Protein AF-A0A9D6NBC7-F1 (afdb_monomer)

Radius of gyration: 29.35 Å; Cα contacts (8 Å, |Δi|>4): 274; chains: 1; bounding box: 80×81×82 Å

Foldseek 3Di:
DDDDDDDDDDDDDDDDDDDDDDDDDDDDDDDPDDDPDDPDDPDDPPDDDPQDPVNVVVVVVVVVVVVVVVVPDDDDDDDDDDDDDDDDDDDDDDDDDPPPPPPPPPPDQDDQPPQPDQQDADPQQATDLVSQLVSQLSLCCPAPLQQQQFPCCVLQQHPSHSNSVSVSLSVQLCVQPVRHLADAPPCVPDPGFFGGSNRHFQQLCLVLVHPVRHGDDSVQSSRHSSVSNSVSSQQRVQCVNPSHCLRRVVVPRVCSVVPNRD

Solvent-accessible surface area (backbone atoms only — not comparable to full-atom values): 16418 Å² total; per-residue (Å²): 137,82,82,90,81,81,79,85,84,80,84,88,85,78,88,76,88,80,79,89,77,85,82,83,87,79,86,76,88,77,81,91,74,84,88,84,85,77,88,86,70,84,83,77,83,80,68,95,64,90,71,49,75,66,56,52,51,52,52,51,52,54,50,50,51,52,57,54,56,64,73,72,68,90,80,82,79,82,90,84,78,91,87,85,85,87,82,84,88,85,81,81,88,81,89,89,77,87,74,74,71,78,79,77,79,82,84,67,85,72,73,85,84,74,67,95,63,90,56,62,57,50,98,87,24,42,41,54,67,70,56,52,27,57,50,38,23,59,53,28,58,78,39,79,46,35,74,43,57,35,83,53,18,71,70,38,59,24,76,10,46,24,58,31,48,14,54,35,53,45,47,46,19,46,73,60,31,66,30,19,16,70,34,66,47,58,60,88,40,86,91,50,25,26,26,6,30,71,43,48,49,40,58,47,18,46,79,68,60,34,77,90,44,43,61,54,50,72,67,50,33,38,34,50,48,52,29,49,55,53,49,53,52,51,43,40,54,32,23,71,74,60,44,17,50,62,76,19,39,16,75,71,43,65,59,39,56,74,66,57,45,115

Secondary structure (DSSP, 8-state):
-------PPPP---------------------------TTS-----------HHHHHHHHHHHHHHHHHHTS-------------------------------------PPTT---S-----TTSBPPHHHHHHHHHHHHHTSTTTT---TTGGGGT--SSHHHHHHHHHHHHHHHHTTBTT-EE-TTSGGG-EETTTTB-TTHHHHTT-GGGPPPPHHHHHSHHHHHHHHHHHHHHHHHHHS-TTTTGGGT-HHHHTT---

pLDDT: mean 74.65, std 24.47, range [30.05, 98.62]

Sequence (262 aa):
MDLGVGSPLQPISGASDLSLAALPTLGAAFGLASLNRLEGLPRLDLAQQDLDAQQLSTMLALLLYRLMASRAGSLEPARALAEASGGATGATGPAGGGGSSPRVSISGEAPLGGASGELKADSSGKVKPDQLRAYLEKRIASSKLNGFRPEDGARYGVDGSARSWADFMTKLVQQESGFNSKDVSEPDAFRGGSRGLFQLSFDDAKTYGLNGGKPFTAEQLADPAFNADVAVTIMERLVLKTGSISSGAGQYWGPIKRGWTG

Mean predicted aligned error: 17.45 Å

Structure (mmCIF, N/CA/C/O backbone):
data_AF-A0A9D6NBC7-F1
#
_entry.id   AF-A0A9D6NBC7-F1
#
loop_
_atom_site.group_PDB
_atom_site.id
_atom_site.type_symbol
_atom_site.label_atom_id
_atom_site.label_alt_id
_atom_site.label_comp_id
_atom_site.label_asym_id
_atom_site.label_entity_id
_atom_site.label_seq_id
_atom_site.pdbx_PDB_ins_code
_atom_site.Cartn_x
_atom_site.Cartn_y
_atom_site.Cartn_z
_atom_site.occupancy
_atom_site.B_iso_or_equiv
_atom_site.auth_seq_id
_atom_site.auth_comp_id
_atom_site.auth_asym_id
_atom_site.auth_atom_id
_atom_site.pdbx_PDB_model_num
ATOM 1 N N . MET A 1 1 ? 33.358 -44.150 -44.706 1.00 45.44 1 MET A N 1
ATOM 2 C CA . MET A 1 1 ? 31.911 -43.881 -44.580 1.00 45.44 1 MET A CA 1
ATOM 3 C C . MET A 1 1 ? 31.811 -42.607 -43.761 1.00 45.44 1 MET A C 1
ATOM 5 O O . MET A 1 1 ? 31.992 -42.656 -42.558 1.00 45.44 1 MET A O 1
ATOM 9 N N . ASP A 1 2 ? 32.159 -41.503 -44.403 1.00 50.88 2 ASP A N 1
ATOM 10 C CA . ASP A 1 2 ? 31.260 -40.560 -45.086 1.00 50.88 2 ASP A CA 1
ATOM 11 C C . ASP A 1 2 ? 30.783 -39.489 -44.093 1.00 50.88 2 ASP A C 1
ATOM 13 O O . ASP A 1 2 ? 29.949 -39.729 -43.223 1.00 50.88 2 ASP A O 1
ATOM 17 N N . LEU A 1 3 ? 31.467 -38.346 -44.166 1.00 48.78 3 LEU A N 1
ATOM 18 C CA . LEU A 1 3 ? 31.285 -37.161 -43.340 1.00 48.78 3 LEU A CA 1
ATOM 19 C C . LEU A 1 3 ? 30.323 -36.240 -44.094 1.00 48.78 3 LEU A C 1
ATOM 21 O O . LEU A 1 3 ? 30.715 -35.583 -45.056 1.00 48.78 3 LEU A O 1
ATOM 25 N N . GLY A 1 4 ? 29.061 -36.212 -43.665 1.00 48.06 4 GLY A N 1
ATOM 26 C CA . GLY A 1 4 ? 28.023 -35.368 -44.252 1.00 48.06 4 GLY A CA 1
ATOM 27 C C . GLY A 1 4 ? 28.236 -33.891 -43.926 1.00 48.06 4 GLY A C 1
ATOM 28 O O . GLY A 1 4 ? 27.922 -33.434 -42.828 1.00 48.06 4 GLY A O 1
ATOM 29 N N . VAL A 1 5 ? 28.756 -33.151 -44.903 1.00 58.31 5 VAL A N 1
ATOM 30 C CA . VAL A 1 5 ? 28.860 -31.688 -44.926 1.00 58.31 5 VAL A CA 1
ATOM 31 C C . VAL A 1 5 ? 27.555 -31.127 -45.504 1.00 58.31 5 VAL A C 1
ATOM 33 O O . VAL A 1 5 ? 27.216 -31.415 -46.649 1.00 58.31 5 VAL A O 1
ATOM 36 N N . GLY A 1 6 ? 26.808 -30.347 -44.717 1.00 48.66 6 GLY A N 1
ATOM 37 C CA . GLY A 1 6 ? 25.516 -29.768 -45.101 1.00 48.66 6 GLY A CA 1
ATOM 38 C C . GLY A 1 6 ? 25.519 -28.238 -45.097 1.00 48.66 6 GLY A C 1
ATOM 39 O O . GLY A 1 6 ? 25.351 -27.629 -44.050 1.00 48.66 6 GLY A O 1
ATOM 40 N N . SER A 1 7 ? 25.711 -27.686 -46.297 1.00 59.59 7 SER A N 1
ATOM 41 C CA . SER A 1 7 ? 25.242 -26.419 -46.896 1.00 59.59 7 SER A CA 1
ATOM 42 C C . SER A 1 7 ? 25.263 -25.079 -46.118 1.00 59.59 7 SER A C 1
ATOM 44 O O . SER A 1 7 ? 24.587 -24.935 -45.102 1.00 59.59 7 SER A O 1
ATOM 46 N N . PRO A 1 8 ? 25.903 -24.023 -46.673 1.00 60.78 8 PRO A N 1
ATOM 47 C CA . PRO A 1 8 ? 25.784 -22.652 -46.175 1.00 60.78 8 PRO A CA 1
ATOM 48 C C . PRO A 1 8 ? 24.462 -21.985 -46.600 1.00 60.78 8 PRO A C 1
ATOM 50 O O . PRO A 1 8 ? 24.025 -22.094 -47.747 1.00 60.78 8 PRO A O 1
ATOM 53 N N . LEU A 1 9 ? 23.849 -21.258 -45.662 1.00 61.28 9 LEU A N 1
ATOM 54 C CA . LEU A 1 9 ? 22.664 -20.426 -45.877 1.00 61.28 9 LEU A CA 1
ATOM 55 C C . LEU A 1 9 ? 23.001 -19.222 -46.769 1.00 61.28 9 LEU A C 1
ATOM 57 O O . LEU A 1 9 ? 23.971 -18.506 -46.521 1.00 61.28 9 LEU A O 1
ATOM 61 N N . GLN A 1 10 ? 22.181 -18.991 -47.795 1.00 61.94 10 GLN A N 1
ATOM 62 C CA . GLN A 1 10 ? 22.275 -17.819 -48.663 1.00 61.94 10 GLN A CA 1
ATOM 63 C C . GLN A 1 10 ? 21.584 -16.592 -48.038 1.00 61.94 10 GLN A C 1
ATOM 65 O O . GLN A 1 10 ? 20.556 -16.747 -47.376 1.00 61.94 10 GLN A O 1
ATOM 70 N N . PRO A 1 11 ? 22.107 -15.372 -48.263 1.00 55.97 11 PRO A N 1
ATOM 71 C CA . PRO A 1 11 ? 21.479 -14.140 -47.804 1.00 55.97 11 PRO A CA 1
ATOM 72 C C . PRO A 1 11 ? 20.267 -13.768 -48.670 1.00 55.97 11 PRO A C 1
ATOM 74 O O . PRO A 1 11 ? 20.344 -13.709 -49.895 1.00 55.97 11 PRO A O 1
ATOM 77 N N . ILE A 1 12 ? 19.146 -13.473 -48.011 1.00 54.22 12 ILE A N 1
ATOM 78 C CA . ILE A 1 12 ? 17.932 -12.947 -48.636 1.00 54.22 12 ILE A CA 1
ATOM 79 C C . ILE A 1 12 ? 18.138 -11.444 -48.861 1.00 54.22 12 ILE A C 1
ATOM 81 O O . ILE A 1 12 ? 18.029 -10.643 -47.935 1.00 54.22 12 ILE A O 1
ATOM 85 N N . SER A 1 13 ? 18.466 -11.057 -50.093 1.00 52.53 13 SER A N 1
ATOM 86 C CA . SER A 1 13 ? 18.428 -9.666 -50.546 1.00 52.53 13 SER A CA 1
ATOM 87 C C . SER A 1 13 ? 17.025 -9.346 -51.058 1.00 52.53 13 SER A C 1
ATOM 89 O O . SER A 1 13 ? 16.610 -9.846 -52.098 1.00 52.53 13 SER A O 1
ATOM 91 N N . GLY A 1 14 ? 16.298 -8.516 -50.316 1.00 44.19 14 GLY A N 1
ATOM 92 C CA . GLY A 1 14 ? 14.963 -8.045 -50.677 1.00 44.19 14 GLY A CA 1
ATOM 93 C C . GLY A 1 14 ? 14.753 -6.616 -50.197 1.00 44.19 14 GLY A C 1
ATOM 94 O O . GLY A 1 14 ? 13.984 -6.379 -49.273 1.00 44.19 14 GLY A O 1
ATOM 95 N N . ALA A 1 15 ? 15.484 -5.675 -50.795 1.00 45.25 15 ALA A N 1
ATOM 96 C CA . ALA A 1 15 ? 15.128 -4.266 -50.755 1.00 45.25 15 ALA A CA 1
ATOM 97 C C . ALA A 1 15 ? 14.018 -4.054 -51.790 1.00 45.25 15 ALA A C 1
ATOM 99 O O . ALA A 1 15 ? 14.232 -4.260 -52.983 1.00 45.25 15 ALA A O 1
ATOM 100 N N . SER A 1 16 ? 12.824 -3.700 -51.328 1.00 53.84 16 SER A N 1
ATOM 101 C CA . SER A 1 16 ? 11.760 -3.200 -52.190 1.00 53.84 16 SER A CA 1
ATOM 102 C C . SER A 1 16 ? 11.480 -1.759 -51.811 1.00 53.84 16 SER A C 1
ATOM 104 O O . SER A 1 16 ? 11.147 -1.448 -50.667 1.00 53.84 16 SER A O 1
ATOM 106 N N . ASP A 1 17 ? 11.678 -0.911 -52.811 1.00 43.91 17 ASP A N 1
ATOM 107 C CA . ASP A 1 17 ? 11.342 0.497 -52.880 1.00 43.91 17 ASP A CA 1
ATOM 108 C C . ASP A 1 17 ? 9.939 0.785 -52.337 1.00 43.91 17 ASP A C 1
ATOM 110 O O . ASP A 1 17 ? 8.932 0.331 -52.886 1.00 43.91 17 ASP A O 1
ATOM 114 N N . LEU A 1 18 ? 9.860 1.605 -51.288 1.00 42.34 18 LEU A N 1
ATOM 115 C CA . LEU A 1 18 ? 8.626 2.293 -50.930 1.00 42.34 18 LEU A CA 1
ATOM 116 C C . LEU A 1 18 ? 8.645 3.677 -51.574 1.00 42.34 18 LEU A C 1
ATOM 118 O O . LEU A 1 18 ? 9.278 4.620 -51.102 1.00 42.34 18 LEU A O 1
ATOM 122 N N . SER A 1 19 ? 7.946 3.738 -52.703 1.00 45.38 19 SER A N 1
ATOM 123 C CA . SER A 1 19 ? 7.589 4.936 -53.449 1.00 45.38 19 SER A CA 1
ATOM 124 C C . SER A 1 19 ? 6.937 5.982 -52.537 1.00 45.38 19 SER A C 1
ATOM 126 O O . SER A 1 19 ? 5.872 5.762 -51.961 1.00 45.38 19 SER A O 1
ATOM 128 N N . LEU A 1 20 ? 7.592 7.139 -52.432 1.00 46.03 20 LEU A N 1
ATOM 129 C CA . LEU A 1 20 ? 7.069 8.359 -51.831 1.00 46.03 20 LEU A CA 1
ATOM 130 C C . LEU A 1 20 ? 6.264 9.104 -52.909 1.00 46.03 20 LEU A C 1
ATOM 132 O O . LEU A 1 20 ? 6.818 9.893 -53.674 1.00 46.03 20 LEU A O 1
ATOM 136 N N . ALA A 1 21 ? 4.965 8.835 -53.020 1.00 43.78 21 ALA A N 1
ATOM 137 C CA . ALA A 1 21 ? 4.089 9.603 -53.899 1.00 43.78 21 ALA A CA 1
ATOM 138 C C . ALA A 1 21 ? 2.663 9.715 -53.339 1.00 43.78 21 ALA A C 1
ATOM 140 O O . ALA A 1 21 ? 2.055 8.724 -52.952 1.00 43.78 21 ALA A O 1
ATOM 141 N N . ALA A 1 22 ? 2.148 10.947 -53.400 1.00 41.72 22 ALA A N 1
ATOM 142 C CA . ALA A 1 22 ? 0.753 11.370 -53.245 1.00 41.72 22 ALA A CA 1
ATOM 143 C C . ALA A 1 22 ? 0.192 11.508 -51.812 1.00 41.72 22 ALA A C 1
ATOM 145 O O . ALA A 1 22 ? -0.552 10.665 -51.319 1.00 41.72 22 ALA A O 1
ATOM 146 N N . LEU A 1 23 ? 0.430 12.677 -51.205 1.00 38.84 23 LEU A N 1
ATOM 147 C CA . LEU A 1 23 ? -0.500 13.270 -50.238 1.00 38.84 23 LEU A CA 1
ATOM 148 C C . LEU A 1 23 ? -1.438 14.239 -50.980 1.00 38.84 23 LEU A C 1
ATOM 150 O O . LEU A 1 23 ? -0.941 15.147 -51.650 1.00 38.84 23 LEU A O 1
ATOM 154 N N . PRO A 1 24 ? -2.771 14.091 -50.880 1.00 47.59 24 PRO A N 1
ATOM 155 C CA . PRO A 1 24 ? -3.699 15.094 -51.374 1.00 47.59 24 PRO A CA 1
ATOM 156 C C . PRO A 1 24 ? -3.761 16.295 -50.424 1.00 47.59 24 PRO A C 1
ATOM 158 O O . PRO A 1 24 ? -4.014 16.173 -49.225 1.00 47.59 24 PRO A O 1
ATOM 161 N N . THR A 1 25 ? -3.568 17.476 -51.001 1.00 48.28 25 THR A N 1
ATOM 162 C CA . THR A 1 25 ? -3.808 18.789 -50.407 1.00 48.28 25 THR A CA 1
ATOM 163 C C . THR A 1 25 ? -5.300 18.941 -50.097 1.00 48.28 25 THR A C 1
ATOM 165 O O . THR A 1 25 ? -6.103 19.210 -50.989 1.00 48.28 25 THR A O 1
ATOM 168 N N . LEU A 1 26 ? -5.695 18.770 -48.835 1.00 40.34 26 LEU A N 1
ATOM 169 C CA . LEU A 1 26 ? -7.036 19.115 -48.358 1.00 40.34 26 LEU A CA 1
ATOM 170 C C . LEU A 1 26 ? -6.999 20.506 -47.728 1.00 40.34 26 LEU A C 1
ATOM 172 O O . LEU A 1 26 ? -6.691 20.685 -46.552 1.00 40.34 26 LEU A O 1
ATOM 176 N N . GLY A 1 27 ? -7.314 21.503 -48.554 1.00 45.03 27 GLY A N 1
ATOM 177 C CA . GLY A 1 27 ? -7.741 22.811 -48.084 1.00 45.03 27 GLY A CA 1
ATOM 178 C C . GLY A 1 27 ? -9.155 22.711 -47.521 1.00 45.03 27 GLY A C 1
ATOM 179 O O . GLY A 1 27 ? -10.095 22.414 -48.254 1.00 45.03 27 GLY A O 1
ATOM 180 N N . ALA A 1 28 ? -9.310 22.987 -46.229 1.00 42.47 28 ALA A N 1
ATOM 181 C CA . ALA A 1 28 ? -10.600 23.277 -45.621 1.00 42.47 28 ALA A CA 1
ATOM 182 C C . ALA A 1 28 ? -10.521 24.666 -44.986 1.00 42.47 28 ALA A C 1
ATOM 184 O O . ALA A 1 28 ? -10.001 24.854 -43.888 1.00 42.47 28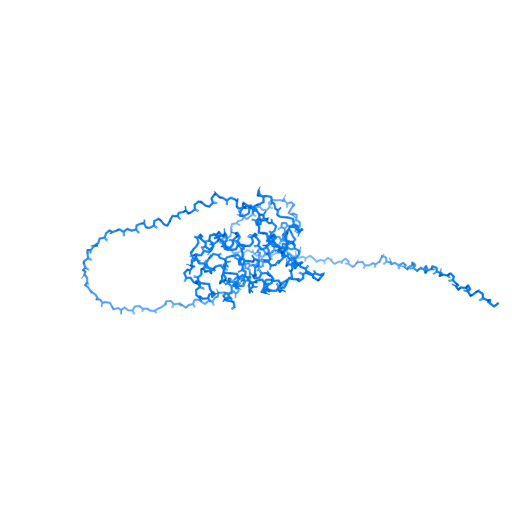 ALA A O 1
ATOM 185 N N . ALA A 1 29 ? -11.028 25.651 -45.724 1.00 44.88 29 ALA A N 1
ATOM 186 C CA . ALA A 1 29 ? -11.379 26.953 -45.194 1.00 44.88 29 ALA A CA 1
ATOM 187 C C . ALA A 1 29 ? -12.568 26.776 -44.239 1.00 44.88 29 ALA A C 1
ATOM 189 O O . ALA A 1 29 ? -13.697 26.571 -44.682 1.00 44.88 29 ALA A O 1
ATOM 190 N N . PHE A 1 30 ? -12.325 26.847 -42.931 1.00 39.84 30 PHE A N 1
ATOM 191 C CA . PHE A 1 30 ? -13.396 27.050 -41.961 1.00 39.84 30 PHE A CA 1
ATOM 192 C C . PHE A 1 30 ? -13.587 28.550 -41.758 1.00 39.84 30 PHE A C 1
ATOM 194 O O . PHE A 1 30 ? -12.732 29.243 -41.209 1.00 39.84 30 PHE A O 1
ATOM 201 N N . GLY A 1 31 ? -14.720 29.047 -42.252 1.00 34.16 31 GLY A N 1
ATOM 202 C CA . GLY A 1 31 ? -15.169 30.412 -42.036 1.00 34.16 31 GLY A CA 1
ATOM 203 C C . GLY A 1 31 ? -15.417 30.668 -40.553 1.00 34.16 31 GLY A C 1
ATOM 204 O O . GLY A 1 31 ? -16.322 30.096 -39.951 1.00 34.16 31 GLY A O 1
ATOM 205 N N . LEU A 1 32 ? -14.627 31.571 -39.979 1.00 43.53 32 LEU A N 1
ATOM 206 C CA . LEU A 1 32 ? -14.951 32.256 -38.736 1.00 43.53 32 LEU A CA 1
ATOM 207 C C . LEU A 1 32 ? -16.012 33.314 -39.042 1.00 43.53 32 LEU A C 1
ATOM 209 O O . LEU A 1 32 ? -15.698 34.456 -39.367 1.00 43.53 32 LEU A O 1
ATOM 213 N N . ALA A 1 33 ? -17.281 32.930 -38.943 1.00 44.44 33 ALA A N 1
ATOM 214 C CA . ALA A 1 33 ? -18.375 33.882 -38.875 1.00 44.44 33 ALA A CA 1
ATOM 215 C C . ALA A 1 33 ? -19.415 33.418 -37.849 1.00 44.44 33 ALA A C 1
ATOM 217 O O . ALA A 1 33 ? -20.108 32.425 -38.039 1.00 44.44 33 ALA A O 1
ATOM 218 N N . SER A 1 34 ? -19.545 34.230 -36.799 1.00 46.19 34 SER A N 1
ATOM 219 C CA . SER A 1 34 ? -20.704 34.340 -35.909 1.00 46.19 34 SER A CA 1
ATOM 220 C C . SER A 1 34 ? -20.900 33.268 -34.823 1.00 46.19 34 SER A C 1
ATOM 222 O O . SER A 1 34 ? -21.743 32.385 -34.920 1.00 46.19 34 SER A O 1
ATOM 224 N N . LEU A 1 35 ? -20.205 33.462 -33.698 1.00 40.62 35 LEU A N 1
ATOM 225 C CA . LEU A 1 35 ? -20.701 33.110 -32.361 1.00 40.62 35 LEU A CA 1
ATOM 226 C C . LEU A 1 35 ? -20.525 34.330 -31.449 1.00 40.62 35 LEU A C 1
ATOM 228 O O . LEU A 1 35 ? -19.697 34.360 -30.544 1.00 40.62 35 LEU A O 1
ATOM 232 N N . ASN A 1 36 ? -21.297 35.379 -31.729 1.00 43.22 36 ASN A N 1
ATOM 233 C CA . ASN A 1 36 ? -21.557 36.409 -30.733 1.00 43.22 36 ASN A CA 1
ATOM 234 C C . ASN A 1 36 ? -22.737 35.952 -29.871 1.00 43.22 36 ASN A C 1
ATOM 236 O O . ASN A 1 36 ? -23.761 35.536 -30.410 1.00 43.22 36 ASN A O 1
ATOM 240 N N . ARG A 1 37 ? -22.592 36.148 -28.553 1.00 46.75 37 ARG A N 1
ATOM 241 C CA . ARG A 1 37 ? -23.633 36.116 -27.507 1.00 46.75 37 ARG A CA 1
ATOM 242 C C . ARG A 1 37 ? -23.715 34.847 -26.646 1.00 46.75 37 ARG A C 1
ATOM 244 O O . ARG A 1 37 ? -24.737 34.178 -26.577 1.00 46.75 37 ARG A O 1
ATOM 251 N N . LEU A 1 38 ? -22.654 34.622 -25.874 1.00 40.91 38 LEU A N 1
ATOM 252 C CA . LEU A 1 38 ? -22.743 34.080 -24.515 1.00 40.91 38 LEU A CA 1
ATOM 253 C C . LEU A 1 38 ? -22.028 35.076 -23.594 1.00 40.91 38 LEU A C 1
ATOM 255 O O . LEU A 1 38 ? -20.801 35.125 -23.547 1.00 40.91 38 LEU A O 1
ATOM 259 N N . GLU A 1 39 ? -22.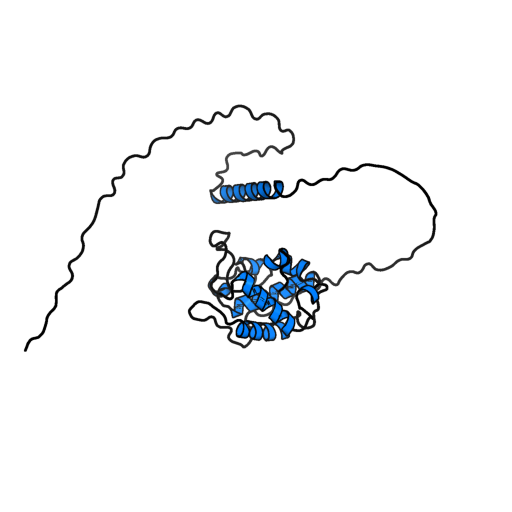797 35.947 -22.943 1.00 47.84 39 GLU A N 1
ATOM 260 C CA . GLU A 1 39 ? -22.265 36.886 -21.953 1.00 47.84 39 GLU A CA 1
ATOM 261 C C . GLU A 1 39 ? -21.950 36.137 -20.653 1.00 47.84 39 GLU A C 1
ATOM 263 O O . GLU A 1 39 ? -22.789 35.392 -20.148 1.00 47.84 39 GLU A O 1
ATOM 268 N N . GLY A 1 40 ? -20.736 36.326 -20.122 1.00 47.59 40 GLY A N 1
ATOM 269 C CA . GLY A 1 40 ? -20.365 35.876 -18.774 1.00 47.59 40 GLY A CA 1
ATOM 270 C C . GLY A 1 40 ? -19.058 35.090 -18.636 1.00 47.59 40 GLY A C 1
ATOM 271 O O . GLY A 1 40 ? -18.678 34.782 -17.510 1.00 47.59 40 GLY A O 1
ATOM 272 N N . LEU A 1 41 ? -18.339 34.774 -19.720 1.00 45.12 41 LEU A N 1
ATOM 273 C CA . LEU A 1 41 ? -17.015 34.147 -19.608 1.00 45.12 41 LEU A CA 1
ATOM 274 C C . LEU A 1 41 ? -15.899 35.207 -19.580 1.00 45.12 41 LEU A C 1
ATOM 276 O O . LEU A 1 41 ? -15.936 36.142 -20.385 1.00 45.12 41 LEU A O 1
ATOM 280 N N . PRO A 1 42 ? -14.896 35.083 -18.689 1.00 50.50 42 PRO A N 1
ATOM 281 C CA . PRO A 1 42 ? -13.726 35.952 -18.718 1.00 50.50 42 PRO A CA 1
ATOM 282 C C . PRO A 1 42 ? -13.022 35.810 -20.073 1.00 50.50 42 PRO A C 1
ATOM 284 O O . PRO A 1 42 ? -12.704 34.701 -20.504 1.00 50.50 42 PRO A O 1
ATOM 287 N N . ARG A 1 43 ? -12.798 36.940 -20.756 1.00 43.44 43 ARG A N 1
ATOM 288 C CA . ARG A 1 43 ? -11.978 36.997 -21.972 1.00 43.44 43 ARG A CA 1
ATOM 289 C C . ARG A 1 43 ? -10.558 36.571 -21.604 1.00 43.44 43 ARG A C 1
ATOM 291 O O . ARG A 1 43 ? -9.855 37.310 -20.923 1.00 43.44 43 ARG A O 1
ATOM 298 N N . LEU A 1 44 ? -10.159 35.376 -22.032 1.00 47.81 44 LEU A N 1
ATOM 299 C CA . LEU A 1 44 ? -8.759 34.970 -22.030 1.00 47.81 44 LEU A CA 1
ATOM 300 C C . LEU A 1 44 ? -8.073 35.724 -23.168 1.00 47.81 44 LEU A C 1
ATOM 302 O O . LEU A 1 44 ? -8.348 35.470 -24.340 1.00 47.81 44 LEU A O 1
ATOM 306 N N . ASP A 1 45 ? -7.236 36.689 -22.804 1.00 46.72 45 ASP A N 1
ATOM 307 C CA . ASP A 1 45 ? -6.358 37.397 -23.727 1.00 46.72 45 ASP A CA 1
ATOM 308 C C . ASP A 1 45 ? -5.244 36.432 -24.166 1.00 46.72 45 ASP A C 1
ATOM 310 O O . ASP A 1 45 ? -4.206 36.294 -23.520 1.00 46.72 45 ASP A O 1
ATOM 314 N N . LEU A 1 46 ? -5.526 35.657 -25.214 1.00 53.03 46 LEU A N 1
ATOM 315 C CA . LEU A 1 46 ? -4.576 34.764 -25.875 1.00 53.03 46 LEU A CA 1
ATOM 316 C C . LEU A 1 46 ? -3.696 35.593 -26.817 1.00 53.03 46 LEU A C 1
ATOM 318 O O . LEU A 1 46 ? -3.803 35.515 -28.041 1.00 53.03 46 LEU A O 1
ATOM 322 N N . ALA A 1 47 ? -2.815 36.399 -26.230 1.00 43.78 47 ALA A N 1
ATOM 323 C CA . ALA A 1 47 ? -1.618 36.843 -26.926 1.00 43.78 47 ALA A CA 1
ATOM 324 C C . ALA A 1 47 ? -0.770 35.604 -27.267 1.00 43.78 47 ALA A C 1
ATOM 326 O O . ALA A 1 47 ? -0.651 34.698 -26.443 1.00 43.78 47 ALA A O 1
ATOM 327 N N . GLN A 1 48 ? -0.222 35.567 -28.486 1.00 49.09 48 GLN A N 1
ATOM 328 C CA . GLN A 1 48 ? 0.570 34.475 -29.067 1.00 49.09 48 GLN A CA 1
ATOM 329 C C . GLN A 1 48 ? 1.604 33.897 -28.087 1.00 49.09 48 GLN A C 1
ATOM 331 O O . GLN A 1 48 ? 2.736 34.370 -28.005 1.00 49.09 48 GLN A O 1
ATOM 336 N N . GLN A 1 49 ? 1.226 32.848 -27.366 1.00 50.03 49 GLN A N 1
ATOM 337 C CA . GLN A 1 49 ? 2.160 31.916 -26.759 1.00 50.03 49 GLN A CA 1
ATOM 338 C C . GLN A 1 49 ? 2.074 30.627 -27.563 1.00 50.03 49 GLN A C 1
ATOM 340 O O . GLN A 1 49 ? 0.977 30.103 -27.772 1.00 50.03 49 GLN A O 1
ATOM 345 N N . ASP A 1 50 ? 3.228 30.150 -28.027 1.00 48.84 50 ASP A N 1
ATOM 346 C CA . ASP A 1 50 ? 3.387 28.813 -28.589 1.00 48.84 50 ASP A CA 1
ATOM 347 C C . ASP A 1 50 ? 3.078 27.802 -27.482 1.00 48.84 50 ASP A C 1
ATOM 349 O O . ASP A 1 50 ? 3.954 27.383 -26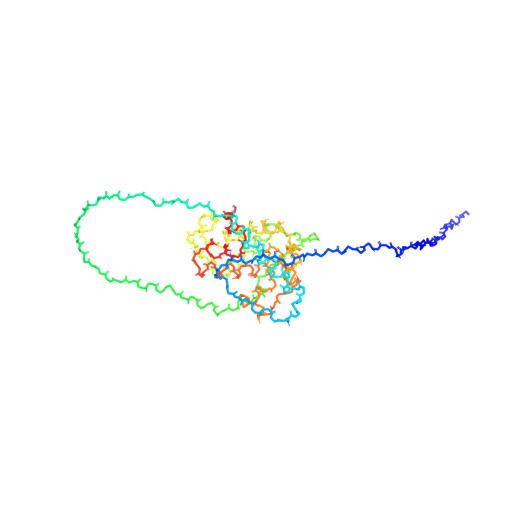.726 1.00 48.84 50 ASP A O 1
ATOM 353 N N . LEU A 1 51 ? 1.794 27.475 -27.335 1.00 64.56 51 LEU A N 1
ATOM 354 C CA . LEU A 1 51 ? 1.351 26.393 -26.474 1.00 64.56 51 LEU A CA 1
ATOM 355 C C . LEU A 1 51 ? 1.902 25.107 -27.076 1.00 64.56 51 LEU A C 1
ATOM 357 O O . LEU A 1 51 ? 1.535 24.719 -28.189 1.00 64.56 51 LEU A O 1
ATOM 361 N N . ASP A 1 52 ? 2.805 24.461 -26.348 1.00 80.69 52 ASP A N 1
ATOM 362 C CA . ASP A 1 52 ? 3.347 23.190 -26.792 1.00 80.69 52 ASP A CA 1
ATOM 363 C C . ASP A 1 52 ? 2.244 22.112 -26.834 1.00 80.69 52 ASP A C 1
ATOM 365 O O . ASP A 1 52 ? 1.159 22.227 -26.245 1.00 80.69 52 ASP A O 1
ATOM 369 N N . ALA A 1 53 ? 2.516 21.030 -27.565 1.00 63.91 53 ALA A N 1
ATOM 370 C CA . ALA A 1 53 ? 1.565 19.935 -27.742 1.00 63.91 53 ALA A CA 1
ATOM 371 C C . ALA A 1 53 ? 1.106 19.315 -26.403 1.00 63.91 53 ALA A C 1
ATOM 373 O O . ALA A 1 53 ? 0.003 18.769 -26.315 1.00 63.91 53 ALA A O 1
ATOM 374 N N . GLN A 1 54 ? 1.918 19.425 -25.348 1.00 58.47 54 GLN A N 1
ATOM 375 C CA . GLN A 1 54 ? 1.625 18.885 -24.025 1.00 58.47 54 GLN A CA 1
ATOM 376 C C . GLN A 1 54 ? 0.621 19.768 -23.267 1.00 58.47 54 GLN A C 1
ATOM 378 O O . GLN A 1 54 ? -0.299 19.250 -22.620 1.00 58.47 54 GLN A O 1
ATOM 383 N N . GLN A 1 55 ? 0.720 21.090 -23.403 1.00 70.75 55 GLN A N 1
ATOM 384 C CA . GLN A 1 55 ? -0.261 22.041 -22.878 1.00 70.75 55 GLN A CA 1
ATOM 385 C C . GLN A 1 55 ? -1.610 21.908 -23.594 1.00 70.75 55 GLN A C 1
ATOM 387 O O . GLN A 1 55 ? -2.647 21.838 -22.928 1.00 70.75 55 GLN A O 1
ATOM 392 N N . LEU A 1 56 ? -1.608 21.763 -24.923 1.00 72.38 56 LEU A N 1
ATOM 393 C CA . LEU A 1 56 ? -2.829 21.514 -25.700 1.00 72.38 56 LEU A CA 1
ATOM 394 C C . LEU A 1 56 ? -3.506 20.194 -25.305 1.00 72.38 56 LEU A C 1
ATOM 396 O O . LEU A 1 56 ? -4.720 20.167 -25.096 1.00 72.38 56 LEU A O 1
ATOM 400 N N . SER A 1 57 ? -2.729 19.122 -25.123 1.00 74.38 57 SER A N 1
ATOM 401 C CA . SER A 1 57 ? -3.241 17.825 -24.660 1.00 74.38 57 SER A CA 1
ATOM 402 C C . SER A 1 57 ? -3.878 17.923 -23.267 1.00 74.38 57 SER A C 1
ATOM 404 O O . SER A 1 57 ? -4.989 17.437 -23.040 1.00 74.38 57 SER A O 1
ATOM 406 N N . THR A 1 58 ? -3.237 18.651 -22.348 1.00 69.00 58 THR A N 1
ATOM 407 C CA . THR A 1 58 ? -3.746 18.859 -20.981 1.00 69.00 58 THR A CA 1
ATOM 408 C C . THR A 1 58 ? -5.049 19.664 -20.976 1.00 69.00 58 THR A C 1
ATOM 410 O O . THR A 1 58 ? -5.995 19.325 -20.257 1.00 69.00 58 THR A O 1
ATOM 413 N N . MET A 1 59 ? -5.138 20.707 -21.806 1.00 81.44 59 MET A N 1
ATOM 414 C CA . MET A 1 59 ? -6.367 21.489 -21.957 1.00 81.44 59 MET A CA 1
ATOM 415 C C . MET A 1 59 ? -7.504 20.648 -22.548 1.00 81.44 59 MET A C 1
ATOM 417 O O . MET A 1 59 ? -8.637 20.744 -22.071 1.00 81.44 59 MET A O 1
ATOM 421 N N . LEU A 1 60 ? -7.211 19.782 -23.524 1.00 81.62 60 LEU A N 1
ATOM 422 C CA . LEU A 1 60 ? -8.201 18.890 -24.130 1.00 81.62 60 LEU A CA 1
ATOM 423 C C . LEU A 1 60 ? -8.729 17.854 -23.123 1.00 81.62 60 LEU A C 1
ATOM 425 O O . LEU A 1 60 ? -9.940 17.646 -23.029 1.00 81.62 60 LEU A O 1
ATOM 429 N N . ALA A 1 61 ? -7.843 17.259 -22.319 1.00 73.44 61 ALA A N 1
ATOM 430 C CA . ALA A 1 61 ? -8.209 16.298 -21.278 1.00 73.44 61 ALA A CA 1
ATOM 431 C C . ALA A 1 61 ? -9.111 16.926 -20.199 1.00 73.44 61 ALA A C 1
ATOM 433 O O . ALA A 1 61 ? -10.125 16.340 -19.812 1.00 73.44 61 ALA A O 1
ATOM 434 N N . LEU A 1 62 ? -8.805 18.154 -19.762 1.00 70.75 62 LEU A N 1
ATOM 435 C CA . LEU A 1 62 ? -9.640 18.902 -18.814 1.00 70.75 62 LEU A CA 1
ATOM 436 C C . LEU A 1 62 ? -11.010 19.266 -19.400 1.00 70.75 62 LEU A C 1
ATOM 438 O O . LEU A 1 62 ? -12.017 19.224 -18.685 1.00 70.75 62 LEU A O 1
ATOM 442 N N . LEU A 1 63 ? -11.064 19.604 -20.690 1.00 77.50 63 LEU A N 1
ATOM 443 C CA . LEU A 1 63 ? -12.315 19.907 -21.379 1.00 77.50 63 LEU A CA 1
ATOM 444 C C . LEU A 1 63 ? -13.205 18.659 -21.480 1.00 77.50 63 LEU A C 1
ATOM 446 O O . LEU A 1 63 ? -14.388 18.722 -21.146 1.00 77.50 63 LEU A O 1
ATOM 450 N N . LEU A 1 64 ? -12.629 17.514 -21.863 1.00 73.62 64 LEU A N 1
ATOM 451 C CA . LEU A 1 64 ? -13.333 16.230 -21.945 1.00 73.62 64 LEU A CA 1
ATOM 452 C C . LEU A 1 64 ? -13.824 15.763 -20.573 1.00 73.62 64 LEU A C 1
ATOM 454 O O . LEU A 1 64 ? -14.977 15.354 -20.447 1.00 73.62 64 LEU A O 1
ATOM 458 N N . TYR A 1 65 ? -13.005 15.899 -19.529 1.00 67.25 65 TYR A N 1
ATOM 459 C CA . TYR A 1 65 ? -13.410 15.584 -18.159 1.00 67.25 65 TYR A CA 1
ATOM 460 C C . TYR A 1 65 ? -14.617 16.421 -17.710 1.00 67.25 65 TYR A C 1
ATOM 462 O O . TYR A 1 65 ? -15.582 15.879 -17.171 1.00 67.25 65 TYR A O 1
ATOM 470 N N . ARG A 1 66 ? -14.624 17.732 -17.993 1.00 68.94 66 ARG A N 1
ATOM 471 C CA . ARG A 1 66 ? -15.769 18.609 -17.683 1.00 68.94 66 ARG A CA 1
ATOM 472 C C . ARG A 1 66 ? -17.012 18.277 -18.509 1.00 68.94 66 ARG A C 1
ATOM 474 O O . ARG A 1 66 ? -18.116 18.352 -17.976 1.00 68.94 66 ARG A O 1
ATOM 481 N N . LEU A 1 67 ? -16.848 17.884 -19.772 1.00 64.94 67 LEU A N 1
ATOM 482 C CA . LEU A 1 67 ? -17.955 17.477 -20.643 1.00 64.94 67 LEU A CA 1
ATOM 483 C C . LEU A 1 67 ? -18.584 16.144 -20.201 1.00 64.94 67 LEU A C 1
ATOM 485 O O . LEU A 1 67 ? -19.790 15.945 -20.324 1.00 64.94 67 LEU A O 1
ATOM 489 N N . MET A 1 68 ? -17.772 15.228 -19.671 1.00 76.25 68 MET A N 1
ATOM 490 C CA . MET A 1 68 ? -18.258 13.972 -19.100 1.00 76.25 68 MET A CA 1
ATOM 491 C C . MET A 1 68 ? -18.924 14.193 -17.739 1.00 76.25 68 MET A C 1
ATOM 493 O O . MET A 1 68 ? -19.985 13.628 -17.482 1.00 76.25 68 MET A O 1
ATOM 497 N N . ALA A 1 69 ? -18.370 15.076 -16.903 1.00 63.25 69 ALA A N 1
ATOM 498 C CA . ALA A 1 69 ? -18.972 15.448 -15.626 1.00 63.25 69 ALA A CA 1
ATOM 499 C C . ALA A 1 69 ? -20.320 16.178 -15.795 1.00 63.25 69 ALA A C 1
ATOM 501 O O . ALA A 1 69 ? -21.233 15.952 -15.004 1.00 63.25 69 ALA A O 1
ATOM 502 N N . SER A 1 70 ? -20.494 16.993 -16.845 1.00 58.34 70 SER A N 1
ATOM 503 C CA . SER A 1 70 ? -21.768 17.679 -17.116 1.00 58.34 70 SER A CA 1
ATOM 504 C C . SER A 1 70 ? -22.869 16.754 -17.647 1.00 58.34 70 SER A C 1
ATOM 506 O O . SER A 1 70 ? -24.049 17.075 -17.517 1.00 58.34 70 SER A O 1
ATOM 508 N N . ARG A 1 71 ? -22.517 15.580 -18.190 1.00 54.19 71 ARG A N 1
ATOM 509 C CA . ARG A 1 71 ? -23.485 14.545 -18.599 1.00 54.19 71 ARG A CA 1
ATOM 510 C C . ARG A 1 71 ? -23.955 13.648 -17.451 1.00 54.19 71 ARG A C 1
ATOM 512 O O . ARG A 1 71 ? -24.926 12.922 -17.630 1.00 54.19 71 ARG A O 1
ATOM 519 N N . ALA A 1 72 ? -23.309 13.704 -16.286 1.00 52.88 72 ALA A N 1
ATOM 520 C CA . ALA A 1 72 ? -23.582 12.807 -15.163 1.00 52.88 72 ALA A CA 1
ATOM 521 C C . ALA A 1 72 ? -24.540 13.374 -14.092 1.00 52.88 72 ALA A C 1
ATOM 523 O O . ALA A 1 72 ? -24.725 12.733 -13.061 1.00 52.88 72 ALA A O 1
ATOM 524 N N . GLY A 1 73 ? -25.175 14.537 -14.294 1.00 41.69 73 GLY A N 1
ATOM 525 C CA . GLY A 1 73 ? -26.054 15.093 -13.258 1.00 41.69 73 GLY A CA 1
ATOM 526 C C . GLY A 1 73 ? -26.969 16.228 -13.705 1.00 41.69 73 GLY A C 1
ATOM 527 O O . GLY A 1 73 ? -26.675 17.392 -13.466 1.00 41.69 73 GLY A O 1
ATOM 528 N N . SER A 1 74 ? -28.118 15.870 -14.281 1.00 46.59 74 SER A N 1
ATOM 529 C CA . SER A 1 74 ? -29.338 16.684 -14.265 1.00 46.59 74 SER A CA 1
ATOM 530 C C . SER A 1 74 ? -30.444 15.838 -13.639 1.00 46.59 74 SER A C 1
ATOM 532 O O . SER A 1 74 ? -31.104 15.067 -14.325 1.00 46.59 74 SER A O 1
ATOM 534 N N . LEU A 1 75 ? -30.591 15.954 -12.321 1.00 39.12 75 LEU A N 1
ATOM 535 C CA . LEU A 1 75 ? -31.810 15.626 -11.584 1.00 39.12 75 LEU A CA 1
ATOM 536 C C . LEU A 1 75 ? -31.914 16.614 -10.418 1.00 39.12 75 LEU A C 1
ATOM 538 O O . LEU A 1 75 ? -31.568 16.313 -9.280 1.00 39.12 75 LEU A O 1
ATOM 542 N N . GLU A 1 76 ? -32.375 17.818 -10.733 1.00 43.97 76 GLU A N 1
ATOM 543 C CA . GLU A 1 76 ? -33.185 18.585 -9.789 1.00 43.97 76 GLU A CA 1
ATOM 544 C C . GLU A 1 76 ? -34.549 17.888 -9.674 1.00 43.97 76 GLU A C 1
ATOM 546 O O . GLU A 1 76 ? -35.117 17.489 -10.697 1.00 43.97 76 GLU A O 1
ATOM 551 N N . PRO A 1 77 ? -35.136 17.824 -8.474 1.00 45.78 77 PRO A N 1
ATOM 552 C CA . PRO A 1 77 ? -36.560 18.076 -8.378 1.00 45.78 77 PRO A CA 1
ATOM 553 C C . PRO A 1 77 ? -36.833 19.361 -7.599 1.00 45.78 77 PRO A C 1
ATOM 555 O O . PRO A 1 77 ? -36.384 19.580 -6.475 1.00 45.78 77 PRO A O 1
ATOM 558 N N . ALA A 1 78 ? -37.630 20.184 -8.268 1.00 39.56 78 ALA A N 1
ATOM 559 C CA . ALA A 1 78 ? -38.194 21.442 -7.842 1.00 39.56 78 ALA A CA 1
ATOM 560 C C . ALA A 1 78 ? -38.816 21.431 -6.434 1.00 39.56 78 ALA A C 1
ATOM 562 O O . ALA A 1 78 ? -39.512 20.507 -6.016 1.00 39.56 78 ALA A O 1
ATOM 563 N N . ARG A 1 79 ? -38.653 22.583 -5.779 1.00 43.16 79 ARG A N 1
ATOM 564 C CA . ARG A 1 79 ? -39.520 23.116 -4.724 1.00 43.16 79 ARG A CA 1
ATOM 565 C C . ARG A 1 79 ? -40.983 23.230 -5.179 1.00 43.16 79 ARG A C 1
ATOM 567 O O . ARG A 1 79 ? -41.245 23.848 -6.205 1.00 43.16 79 ARG A O 1
ATOM 574 N N . ALA A 1 80 ? -41.901 22.809 -4.311 1.00 35.78 80 ALA A N 1
ATOM 575 C CA . ALA A 1 80 ? -43.217 23.401 -4.011 1.00 35.78 80 ALA A CA 1
ATOM 576 C C . ALA A 1 80 ? -43.779 22.616 -2.802 1.00 35.78 80 ALA A C 1
ATOM 578 O O . ALA A 1 80 ? -43.592 21.408 -2.761 1.00 35.78 80 ALA A O 1
ATOM 579 N N . LEU A 1 81 ? -44.451 23.134 -1.774 1.00 37.19 81 LEU A N 1
ATOM 580 C CA . LEU A 1 81 ? -44.893 24.454 -1.316 1.00 37.19 81 LEU A CA 1
ATOM 581 C C . LEU A 1 81 ? -45.288 24.259 0.182 1.00 37.19 81 LEU A C 1
ATOM 583 O O . LEU A 1 81 ? -45.541 23.125 0.573 1.00 37.19 81 LEU A O 1
ATOM 587 N N . ALA A 1 82 ? -45.299 25.347 0.969 1.00 38.28 82 ALA A N 1
ATOM 588 C CA . ALA A 1 82 ? -46.185 25.726 2.103 1.00 38.28 82 ALA A CA 1
ATOM 589 C C . ALA A 1 82 ? -47.080 24.662 2.801 1.00 38.28 82 ALA A C 1
ATOM 591 O O . ALA A 1 82 ? -47.629 23.790 2.150 1.00 38.28 82 ALA A O 1
ATOM 592 N N . GLU A 1 83 ? -47.481 24.709 4.073 1.00 40.97 83 GLU A N 1
ATOM 593 C CA . GLU A 1 83 ? -47.369 25.578 5.257 1.00 40.97 83 GLU A CA 1
ATOM 594 C C . GLU A 1 83 ? -48.105 24.810 6.391 1.00 40.97 83 GLU A C 1
ATOM 596 O O . GLU A 1 83 ? -49.044 24.081 6.080 1.00 40.97 83 GLU A O 1
ATOM 601 N N . ALA A 1 84 ? -47.715 24.985 7.666 1.00 35.59 84 ALA A N 1
ATOM 602 C CA . ALA A 1 84 ? -48.550 24.917 8.897 1.00 35.59 84 ALA A CA 1
ATOM 603 C C . ALA A 1 84 ? -47.621 24.686 10.113 1.00 35.59 84 ALA A C 1
ATOM 605 O O . ALA A 1 84 ? -47.116 23.590 10.321 1.00 35.59 84 ALA A O 1
ATOM 606 N N . SER A 1 85 ? -47.123 25.728 10.783 1.00 44.19 85 SER A N 1
ATOM 607 C CA . SER A 1 85 ? -47.759 26.490 11.877 1.00 44.19 85 SER A CA 1
ATOM 608 C C . SER A 1 85 ? -47.851 25.743 13.220 1.00 44.19 85 SER A C 1
ATOM 610 O O . SER A 1 85 ? -48.638 24.814 13.367 1.00 44.19 85 SER A O 1
ATOM 612 N N . GLY A 1 86 ? -47.133 26.278 14.218 1.00 34.16 86 GLY A N 1
ATOM 613 C CA . GLY A 1 86 ? -47.263 25.988 15.654 1.00 34.16 86 GLY A CA 1
ATOM 614 C C . GLY A 1 86 ? -46.119 25.114 16.175 1.00 34.16 86 GLY A C 1
ATOM 615 O O . GLY A 1 86 ? -45.880 24.043 15.648 1.00 34.16 86 GLY A O 1
ATOM 616 N N . GLY A 1 87 ? -45.332 25.466 17.184 1.00 39.19 87 GLY A N 1
ATOM 617 C CA . GLY A 1 87 ? -45.405 26.509 18.199 1.00 39.19 87 GLY A CA 1
ATOM 618 C C . GLY A 1 87 ? -44.668 25.989 19.447 1.00 39.19 87 GLY A C 1
ATOM 619 O O . GLY A 1 87 ? -44.577 24.783 19.638 1.00 39.19 87 GLY A O 1
ATOM 620 N N . ALA A 1 88 ? -44.199 26.915 20.288 1.00 38.66 88 ALA A N 1
ATOM 621 C CA . ALA A 1 88 ? -43.716 26.725 21.666 1.00 38.66 88 ALA A CA 1
ATOM 622 C C . ALA A 1 88 ? -42.248 26.280 21.905 1.00 38.66 88 ALA A C 1
ATOM 624 O O . ALA A 1 88 ? -41.906 25.109 22.003 1.0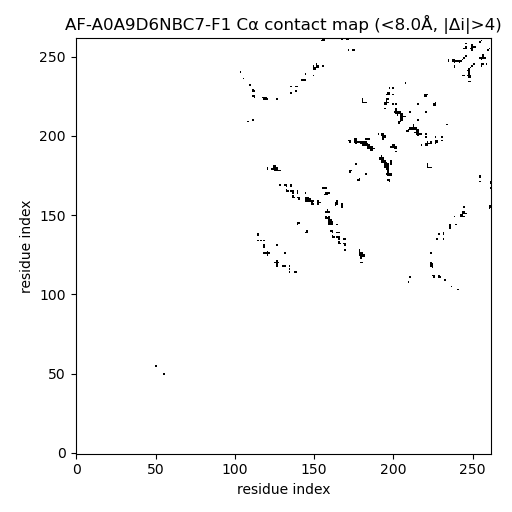0 38.66 88 ALA A O 1
ATOM 625 N N . THR A 1 89 ? -41.399 27.302 22.082 1.00 43.66 89 THR A N 1
ATOM 626 C CA . THR A 1 89 ? -40.642 27.623 23.316 1.00 43.66 89 THR A CA 1
ATOM 627 C C . THR A 1 89 ? -40.103 26.493 24.205 1.00 43.66 89 THR A C 1
ATOM 629 O O . THR A 1 89 ? -40.878 25.792 24.849 1.00 43.66 89 THR A O 1
ATOM 632 N N . GLY A 1 90 ? -38.788 26.528 24.468 1.00 37.66 90 GLY A N 1
ATOM 633 C CA . GLY A 1 90 ? -38.272 26.212 25.805 1.00 37.66 90 GLY A CA 1
ATOM 634 C C . GLY A 1 90 ? -36.836 25.690 25.894 1.00 37.66 90 GLY A C 1
ATOM 635 O O . GLY A 1 90 ? -36.529 24.642 25.349 1.00 37.66 90 GLY A O 1
ATOM 636 N N . ALA A 1 91 ? -36.043 26.383 26.720 1.00 38.94 91 ALA A N 1
ATOM 637 C CA . ALA A 1 91 ? -34.912 25.885 27.518 1.00 38.94 91 ALA A CA 1
ATOM 638 C C . ALA A 1 91 ? -33.490 25.834 26.902 1.00 38.94 91 ALA A C 1
ATOM 640 O O . ALA A 1 91 ? -33.074 24.877 26.264 1.00 38.94 91 ALA A O 1
ATOM 641 N N . THR A 1 92 ? -32.738 26.909 27.189 1.00 39.56 92 THR A N 1
ATOM 642 C CA . THR A 1 92 ? -31.468 26.936 27.962 1.00 39.56 92 THR A CA 1
ATOM 643 C C . THR A 1 92 ? -30.443 25.803 27.777 1.00 39.56 92 THR A C 1
ATOM 645 O O . THR A 1 92 ? -30.731 24.649 28.069 1.00 39.56 92 THR A O 1
ATOM 648 N N . GLY A 1 93 ? -29.210 26.190 27.400 1.00 36.06 93 GLY A N 1
ATOM 649 C CA . GLY A 1 93 ? -28.028 25.331 27.180 1.00 36.06 93 GLY A CA 1
ATOM 650 C C . GLY A 1 93 ? -27.494 24.553 28.400 1.00 36.06 93 GLY A C 1
ATOM 651 O O . GLY A 1 93 ? -28.151 24.513 29.438 1.00 36.06 93 GLY A O 1
ATOM 652 N N . PRO A 1 94 ? -26.288 23.947 28.305 1.00 48.38 94 PRO A N 1
ATOM 653 C CA . PRO A 1 94 ? -25.062 24.747 28.236 1.00 48.38 94 PRO A CA 1
ATOM 654 C C . PRO A 1 94 ? -23.948 24.216 27.303 1.00 48.38 94 PRO A C 1
ATOM 656 O O . PRO A 1 94 ? -23.984 23.112 26.778 1.00 48.38 94 PRO A O 1
ATOM 659 N N . ALA A 1 95 ? -22.961 25.098 27.132 1.00 42.12 95 ALA A N 1
ATOM 660 C CA . ALA A 1 95 ? -21.535 24.903 26.874 1.00 42.12 95 ALA A CA 1
ATOM 661 C C . ALA A 1 95 ? -20.951 23.482 26.719 1.00 42.12 95 ALA A C 1
ATOM 663 O O . ALA A 1 95 ? -21.145 22.611 27.560 1.00 42.12 95 ALA A O 1
ATOM 664 N N . GLY A 1 96 ? -20.000 23.376 25.782 1.00 32.56 96 GLY A N 1
ATOM 665 C CA . GLY A 1 96 ? -18.808 22.544 25.961 1.00 32.56 96 GLY A CA 1
ATOM 666 C C . GLY A 1 96 ? -18.542 21.560 24.828 1.00 32.56 96 GLY A C 1
ATOM 667 O O . GLY A 1 96 ? -19.392 20.750 24.490 1.00 32.56 96 GLY A O 1
ATOM 668 N N . GLY A 1 97 ? -17.321 21.597 24.288 1.00 31.97 97 GLY A N 1
ATOM 669 C CA . GLY A 1 97 ? -16.795 20.502 23.471 1.00 31.97 97 GLY A CA 1
ATOM 670 C C . GLY A 1 97 ? -16.294 20.902 22.091 1.00 31.97 97 GLY A C 1
ATOM 671 O O . GLY A 1 97 ? -16.618 20.243 21.110 1.00 31.97 97 GLY A O 1
ATOM 672 N N . GLY A 1 98 ? -15.466 21.947 22.001 1.00 31.48 98 GLY A N 1
ATOM 673 C CA . GLY A 1 98 ? -14.541 22.102 20.879 1.00 31.48 98 GLY A CA 1
ATOM 674 C C . GLY A 1 98 ? -13.531 20.955 20.905 1.00 31.48 98 GLY A C 1
ATOM 675 O O . GLY A 1 98 ? -12.436 21.096 21.446 1.00 31.48 98 GLY A O 1
ATOM 676 N N . GLY A 1 99 ? -13.939 19.797 20.388 1.00 30.05 99 GLY A N 1
ATOM 677 C CA . GLY A 1 99 ? -13.098 18.629 20.194 1.00 30.05 99 GLY A CA 1
ATOM 678 C C . GLY A 1 99 ? -12.101 18.908 19.082 1.00 30.05 99 GLY A C 1
ATOM 679 O O . GLY A 1 99 ? -12.311 18.516 17.939 1.00 30.05 99 GLY A O 1
ATOM 680 N N . SER A 1 100 ? -11.015 19.600 19.420 1.00 32.28 100 SER A N 1
ATOM 681 C CA . SER A 1 100 ? -9.782 19.542 18.644 1.00 32.28 100 SER A CA 1
ATOM 682 C C . SER A 1 100 ? -9.329 18.088 18.636 1.00 32.28 100 SER A C 1
ATOM 684 O O . SER A 1 100 ? -8.640 17.641 19.553 1.00 32.28 100 SER A O 1
ATOM 686 N N . SER A 1 101 ? -9.743 17.331 17.618 1.00 33.78 101 SER A N 1
ATOM 687 C CA . SER A 1 101 ? -9.109 16.059 17.302 1.00 33.78 101 SER A CA 1
ATOM 688 C C . SER A 1 101 ? -7.605 16.328 17.227 1.00 33.78 101 SER A C 1
ATOM 690 O O . SER A 1 101 ? -7.198 17.267 16.531 1.00 33.78 101 SER A O 1
ATOM 692 N N . PRO A 1 102 ? -6.772 15.585 17.971 1.00 32.25 102 PRO A N 1
ATOM 693 C CA . PRO A 1 102 ? -5.341 15.812 17.955 1.00 32.25 102 PRO A CA 1
ATOM 694 C C . PRO A 1 102 ? -4.865 15.704 16.508 1.00 32.25 102 PRO A C 1
ATOM 696 O O . PRO A 1 102 ? -4.984 14.654 15.878 1.00 32.25 102 PRO A O 1
ATOM 699 N N . ARG A 1 103 ? -4.335 16.805 15.960 1.00 33.06 103 ARG A N 1
ATOM 700 C CA . ARG A 1 103 ? -3.516 16.738 14.751 1.00 33.06 103 ARG A CA 1
ATOM 701 C C . ARG A 1 103 ? -2.310 15.889 15.123 1.00 33.06 103 ARG A C 1
ATOM 703 O O . ARG A 1 103 ? -1.372 16.374 15.749 1.00 33.06 103 ARG A O 1
ATOM 710 N N . VAL A 1 104 ? -2.366 14.607 14.780 1.00 37.16 104 VAL A N 1
ATOM 711 C CA . VAL A 1 104 ? -1.224 13.710 14.891 1.00 37.16 104 VAL A CA 1
ATOM 712 C C . VAL A 1 104 ? -0.168 14.242 13.925 1.00 37.16 104 VAL A C 1
ATOM 714 O O . VAL A 1 104 ? -0.272 14.066 12.712 1.00 37.16 104 VAL A O 1
ATOM 717 N N . SER A 1 105 ? 0.836 14.940 14.453 1.00 35.88 105 SER A N 1
ATOM 718 C CA . SER A 1 105 ? 2.065 15.232 13.721 1.00 35.88 105 SER A CA 1
ATOM 719 C C . SER A 1 105 ? 2.796 13.910 13.508 1.00 35.88 105 SER A C 1
ATOM 721 O O . SER A 1 105 ? 3.494 13.419 14.393 1.00 35.88 105 SER A O 1
ATOM 723 N N . ILE A 1 106 ? 2.589 13.286 12.348 1.00 45.38 106 ILE A N 1
ATOM 724 C CA . ILE A 1 106 ? 3.305 12.073 11.937 1.00 45.38 106 ILE A CA 1
ATOM 725 C C . ILE A 1 106 ? 4.677 12.503 11.396 1.00 45.38 106 ILE A C 1
ATOM 727 O O . ILE A 1 106 ? 4.937 12.444 10.199 1.00 45.38 106 ILE A O 1
ATOM 731 N N . SER A 1 107 ? 5.540 12.986 12.288 1.00 41.41 107 SER A N 1
ATOM 732 C CA . SER A 1 107 ? 6.938 13.312 11.990 1.00 41.41 107 SER A CA 1
ATOM 733 C C . SER A 1 107 ? 7.805 12.125 12.395 1.00 41.41 107 SER A C 1
ATOM 735 O O . SER A 1 107 ? 8.429 12.116 13.450 1.00 41.41 107 SER A O 1
ATOM 737 N N . GLY A 1 108 ? 7.761 11.072 11.588 1.00 49.72 108 GLY A N 1
ATOM 738 C CA . GLY A 1 108 ? 8.585 9.882 11.753 1.00 49.72 108 GLY A CA 1
ATOM 739 C C . GLY A 1 108 ? 8.625 9.160 10.421 1.00 49.72 108 GLY A C 1
ATOM 740 O O . GLY A 1 108 ? 7.675 8.466 10.070 1.00 49.72 108 GLY A O 1
ATOM 741 N N . GLU A 1 109 ? 9.675 9.409 9.645 1.00 53.28 109 GLU A N 1
ATOM 742 C CA . GLU A 1 109 ? 9.923 8.722 8.382 1.00 53.28 109 GLU A CA 1
ATOM 743 C C . GLU A 1 109 ? 10.277 7.271 8.731 1.00 53.28 109 GLU A C 1
ATOM 745 O O . GLU A 1 109 ? 11.357 6.986 9.247 1.00 53.28 109 GLU A O 1
ATOM 750 N N . ALA A 1 110 ? 9.316 6.357 8.573 1.00 54.72 110 ALA A N 1
ATOM 751 C CA . ALA A 1 110 ? 9.589 4.940 8.757 1.00 54.72 110 ALA A CA 1
ATOM 752 C C . ALA A 1 110 ? 10.592 4.510 7.672 1.00 54.72 110 ALA A C 1
ATOM 754 O O . ALA A 1 110 ? 10.362 4.819 6.499 1.00 54.72 110 ALA A O 1
ATOM 755 N N . PRO A 1 111 ? 11.691 3.821 8.024 1.00 56.53 111 PRO A N 1
ATOM 756 C CA . PRO A 1 111 ? 12.635 3.341 7.029 1.00 56.53 111 PRO A CA 1
ATOM 757 C C . PRO A 1 111 ? 11.915 2.394 6.059 1.00 56.53 111 PRO A C 1
ATOM 759 O O . PRO A 1 111 ? 11.351 1.377 6.467 1.00 56.53 111 PRO A O 1
ATOM 762 N N . LEU A 1 112 ? 11.915 2.752 4.774 1.00 65.00 112 LEU A N 1
ATOM 763 C CA . LEU A 1 112 ? 11.465 1.879 3.690 1.00 65.00 112 LEU A CA 1
ATOM 764 C C . LEU A 1 112 ? 12.456 0.703 3.595 1.00 65.00 112 LEU A C 1
ATOM 766 O O . LEU A 1 112 ? 13.654 0.946 3.450 1.00 65.00 112 LEU A O 1
ATOM 770 N N . GLY A 1 113 ? 11.989 -0.550 3.705 1.00 55.41 113 GLY A N 1
ATOM 771 C CA . GLY A 1 113 ? 12.837 -1.748 3.560 1.00 55.41 113 GLY A CA 1
ATOM 772 C C . GLY A 1 113 ? 13.200 -2.504 4.848 1.00 55.41 113 GLY A C 1
ATOM 773 O O . GLY A 1 113 ? 14.207 -3.208 4.875 1.00 55.41 113 GLY A O 1
ATOM 774 N N . GLY A 1 114 ? 12.419 -2.366 5.925 1.00 47.75 114 GLY A N 1
ATOM 775 C CA . GLY A 1 114 ? 12.734 -2.960 7.236 1.00 47.75 114 GLY A CA 1
ATOM 776 C C . GLY A 1 114 ? 12.104 -4.326 7.558 1.00 47.75 114 GLY A C 1
ATOM 777 O O . GLY A 1 114 ? 12.467 -4.925 8.571 1.00 47.75 114 GLY A O 1
ATOM 778 N N . ALA A 1 115 ? 11.152 -4.836 6.767 1.00 57.06 115 ALA A N 1
ATOM 779 C CA . ALA A 1 115 ? 10.506 -6.114 7.074 1.00 57.06 115 ALA A CA 1
ATOM 780 C C . ALA A 1 115 ? 11.347 -7.293 6.553 1.00 57.06 115 ALA A C 1
ATOM 782 O O . ALA A 1 115 ? 11.440 -7.543 5.354 1.00 57.06 115 ALA A O 1
ATOM 783 N N . SER A 1 116 ? 11.959 -8.044 7.471 1.00 48.16 116 SER A N 1
ATOM 784 C CA . SER A 1 116 ? 12.763 -9.237 7.186 1.00 48.16 116 SER A CA 1
ATOM 785 C C . SER A 1 116 ? 11.888 -10.417 6.733 1.00 48.16 116 SER A C 1
ATOM 787 O O . SER A 1 116 ? 11.560 -11.344 7.476 1.00 48.16 116 SER A O 1
ATOM 789 N N . GLY A 1 117 ? 11.478 -10.380 5.472 1.00 61.22 117 GLY A N 1
ATOM 790 C CA . GLY A 1 117 ? 10.848 -11.486 4.766 1.00 61.22 117 GLY A CA 1
ATOM 791 C C . GLY A 1 117 ? 10.867 -11.190 3.278 1.00 61.22 117 GLY A C 1
ATOM 792 O O . GLY A 1 117 ? 10.343 -10.174 2.851 1.00 61.22 117 GLY A O 1
ATOM 793 N N . GLU A 1 118 ? 11.487 -12.053 2.480 1.00 81.56 118 GLU A N 1
ATOM 794 C CA . GLU A 1 118 ? 11.587 -11.811 1.043 1.00 81.56 118 GLU A CA 1
ATOM 795 C C . GLU A 1 118 ? 10.221 -12.073 0.392 1.00 81.56 118 GLU A C 1
ATOM 797 O O . GLU A 1 118 ? 9.813 -13.219 0.172 1.00 81.56 118 GLU A O 1
ATOM 802 N N . LEU A 1 119 ? 9.464 -11.006 0.137 1.00 93.44 119 LEU A N 1
ATOM 803 C CA . LEU A 1 119 ? 8.326 -11.062 -0.768 1.00 93.44 119 LEU A CA 1
ATOM 804 C C . LEU A 1 119 ? 8.892 -11.114 -2.187 1.00 93.44 119 LEU A C 1
ATOM 806 O O . LEU A 1 119 ? 9.564 -10.185 -2.619 1.00 93.44 119 LEU A O 1
ATOM 810 N N . LYS A 1 120 ? 8.667 -12.220 -2.895 1.00 94.44 120 LYS A N 1
ATOM 811 C CA . LYS A 1 120 ? 9.250 -12.461 -4.220 1.00 94.44 120 LYS A CA 1
ATOM 812 C C . LYS A 1 120 ? 8.151 -12.701 -5.236 1.00 94.44 120 LYS A C 1
ATOM 814 O O . LYS A 1 120 ? 7.227 -13.472 -4.984 1.00 94.44 120 LYS A O 1
ATOM 819 N N . ALA A 1 121 ? 8.289 -12.063 -6.388 1.00 95.88 121 ALA A N 1
ATOM 820 C CA . ALA A 1 121 ? 7.521 -12.410 -7.567 1.00 95.88 121 ALA A CA 1
ATOM 821 C C . ALA A 1 121 ? 8.167 -13.609 -8.279 1.00 95.88 121 ALA A C 1
ATOM 823 O O . ALA A 1 121 ? 9.388 -13.781 -8.245 1.00 95.88 121 ALA A O 1
ATOM 824 N N . ASP A 1 122 ? 7.355 -14.439 -8.925 1.00 96.56 122 ASP A N 1
ATOM 825 C CA . ASP A 1 122 ? 7.848 -15.476 -9.826 1.00 96.56 122 ASP A CA 1
ATOM 826 C C . ASP A 1 122 ? 8.342 -14.883 -11.163 1.00 96.56 122 ASP A C 1
ATOM 828 O O . ASP A 1 122 ? 8.352 -13.666 -11.381 1.00 96.56 122 ASP A O 1
ATOM 832 N N . SER A 1 123 ? 8.753 -15.741 -12.099 1.00 95.81 123 SER A N 1
ATOM 833 C CA . SER A 1 123 ? 9.236 -15.308 -13.416 1.00 95.81 123 SER A CA 1
ATOM 834 C C . SER A 1 123 ? 8.203 -14.493 -14.207 1.00 95.81 123 SER A C 1
ATOM 836 O O . SER A 1 123 ? 8.581 -13.613 -14.987 1.00 95.81 123 SER A O 1
ATOM 838 N N . SER A 1 124 ? 6.908 -14.731 -13.982 1.00 95.44 124 SER A N 1
ATOM 839 C CA . SER A 1 124 ? 5.809 -13.988 -14.609 1.00 95.44 124 SER A CA 1
ATOM 840 C C . SER A 1 124 ? 5.524 -12.640 -13.938 1.00 95.44 124 SER A C 1
ATOM 842 O O . SER A 1 124 ? 4.735 -11.856 -14.455 1.00 95.44 124 SER A O 1
ATOM 844 N N . GLY A 1 125 ? 6.196 -12.325 -12.826 1.00 95.94 125 GLY A N 1
ATOM 845 C CA . GLY A 1 125 ? 5.917 -11.131 -12.027 1.00 95.94 125 GLY A CA 1
ATOM 846 C C . GLY A 1 125 ? 4.772 -11.326 -11.031 1.00 95.94 125 GLY A C 1
ATOM 847 O O . GLY A 1 125 ? 4.370 -10.365 -10.379 1.00 95.94 125 GLY A O 1
ATOM 848 N N . LYS A 1 126 ? 4.240 -12.545 -10.884 1.00 98.06 126 LYS A N 1
ATOM 849 C CA . LYS A 1 126 ? 3.136 -12.819 -9.964 1.00 98.06 126 LYS A CA 1
ATOM 850 C C . LYS A 1 126 ? 3.657 -13.119 -8.566 1.00 98.06 126 LYS A C 1
ATOM 852 O O . LYS A 1 126 ? 4.609 -13.875 -8.381 1.00 98.06 126 LYS A O 1
ATOM 857 N N . VAL A 1 127 ? 3.002 -12.535 -7.572 1.00 97.62 127 VAL A N 1
ATOM 858 C CA . VAL A 1 127 ? 3.243 -12.812 -6.154 1.00 97.62 127 VAL A CA 1
ATOM 859 C C . VAL A 1 127 ? 2.150 -13.746 -5.646 1.00 97.62 127 VAL A C 1
ATOM 861 O O . VAL A 1 127 ? 0.972 -13.564 -5.948 1.00 97.62 127 VAL A O 1
ATOM 864 N N . LYS A 1 128 ? 2.517 -14.758 -4.854 1.00 97.62 128 LYS A N 1
ATOM 865 C CA . LYS A 1 128 ? 1.527 -15.663 -4.256 1.00 97.62 128 LYS A CA 1
ATOM 866 C C . LYS A 1 128 ? 0.701 -14.915 -3.196 1.00 97.62 128 LYS A C 1
ATOM 868 O O . LYS A 1 128 ? 1.310 -14.329 -2.297 1.00 97.62 128 LYS A O 1
ATOM 873 N N . PRO A 1 129 ? -0.646 -14.986 -3.222 1.00 97.88 129 PRO A N 1
ATOM 874 C CA . PRO A 1 129 ? -1.491 -14.269 -2.263 1.00 97.88 129 PRO A CA 1
ATOM 875 C C . PRO A 1 129 ? -1.147 -14.563 -0.798 1.00 97.88 129 PRO A C 1
ATOM 877 O O . PRO A 1 129 ? -1.036 -13.637 -0.002 1.00 97.88 129 PRO A O 1
ATOM 880 N N . ASP A 1 130 ? -0.879 -15.825 -0.447 1.00 97.38 130 ASP A N 1
ATOM 881 C CA . ASP A 1 130 ? -0.521 -16.203 0.929 1.00 97.38 130 ASP A CA 1
ATOM 882 C C . ASP A 1 130 ? 0.816 -15.610 1.390 1.00 97.38 130 ASP A C 1
ATOM 884 O O . ASP A 1 130 ? 0.955 -15.223 2.551 1.00 97.38 130 ASP A O 1
ATOM 888 N N . GLN A 1 131 ? 1.794 -15.505 0.483 1.00 96.75 131 GLN A N 1
ATOM 889 C CA . GLN A 1 131 ? 3.091 -14.895 0.783 1.00 96.75 131 GLN A CA 1
ATOM 890 C C . GLN A 1 131 ? 2.938 -13.391 1.012 1.00 96.75 131 GLN A C 1
ATOM 892 O O . GLN A 1 131 ? 3.500 -12.859 1.968 1.00 96.75 131 GLN A O 1
ATOM 897 N N . LEU A 1 132 ? 2.146 -12.721 0.169 1.00 97.62 132 LEU A N 1
ATOM 898 C CA . LEU A 1 132 ? 1.827 -11.304 0.316 1.00 97.62 132 LEU A CA 1
ATOM 899 C C . LEU A 1 132 ? 1.090 -11.031 1.629 1.00 97.62 132 LEU A C 1
ATOM 901 O O . LEU A 1 132 ? 1.498 -10.153 2.382 1.00 97.62 132 LEU A O 1
ATOM 905 N N . ARG A 1 133 ? 0.058 -11.817 1.938 1.00 97.94 133 ARG A N 1
ATOM 906 C CA . ARG A 1 133 ? -0.724 -11.701 3.174 1.00 97.94 133 ARG A CA 1
ATOM 907 C C . ARG A 1 133 ? 0.153 -11.849 4.414 1.00 97.94 133 ARG A C 1
ATOM 909 O O . ARG A 1 133 ? 0.106 -11.003 5.299 1.00 97.94 133 ARG A O 1
ATOM 916 N N . ALA A 1 134 ? 1.012 -12.871 4.447 1.00 96.44 134 ALA A N 1
ATOM 917 C CA . ALA A 1 134 ? 1.946 -13.087 5.551 1.00 96.44 134 ALA A CA 1
ATOM 918 C C . ALA A 1 134 ? 3.000 -11.970 5.670 1.00 96.44 134 ALA A C 1
ATOM 920 O O . ALA A 1 134 ? 3.393 -11.608 6.781 1.00 96.44 134 ALA A O 1
ATOM 921 N N . TYR A 1 135 ? 3.467 -11.420 4.544 1.00 96.62 135 TYR A N 1
ATOM 922 C CA . TYR A 1 135 ? 4.376 -10.271 4.535 1.00 96.62 135 TYR A CA 1
ATOM 923 C C . TYR A 1 135 ? 3.691 -9.019 5.101 1.00 96.62 135 TYR A C 1
ATOM 925 O O . TYR A 1 135 ? 4.213 -8.394 6.026 1.00 96.62 135 TYR A O 1
ATOM 933 N N . LEU A 1 136 ? 2.495 -8.697 4.599 1.00 97.44 136 LEU A N 1
ATOM 934 C CA . LEU A 1 136 ? 1.688 -7.567 5.054 1.00 97.44 136 LEU A CA 1
ATOM 935 C C . LEU A 1 136 ? 1.363 -7.682 6.542 1.00 97.44 136 LEU A C 1
ATOM 937 O O . LEU A 1 136 ? 1.544 -6.711 7.262 1.00 97.44 136 LEU A O 1
ATOM 941 N N . GLU A 1 137 ? 0.968 -8.857 7.034 1.00 97.38 137 GLU A N 1
ATOM 942 C CA . GLU A 1 137 ? 0.664 -9.072 8.455 1.00 97.38 137 GLU A CA 1
ATOM 943 C C . GLU A 1 137 ? 1.861 -8.716 9.349 1.00 97.38 137 GLU A C 1
ATOM 945 O O . GLU A 1 137 ? 1.710 -7.962 10.311 1.00 97.38 137 GLU A O 1
ATOM 950 N N . LYS A 1 138 ? 3.074 -9.160 8.990 1.00 96.06 138 LYS A N 1
ATOM 951 C CA . LYS A 1 138 ? 4.307 -8.796 9.713 1.00 96.06 138 LYS A CA 1
ATOM 952 C C . LYS A 1 138 ? 4.594 -7.298 9.646 1.00 96.06 138 LYS A C 1
ATOM 954 O O . LYS A 1 138 ? 4.931 -6.692 10.663 1.00 96.06 138 LYS A O 1
ATOM 959 N N . ARG A 1 139 ? 4.465 -6.696 8.460 1.00 95.38 139 ARG A N 1
ATOM 960 C CA . ARG A 1 139 ? 4.729 -5.266 8.245 1.00 95.38 139 ARG A CA 1
ATOM 961 C C . ARG A 1 139 ? 3.716 -4.373 8.962 1.00 95.38 139 ARG A C 1
ATOM 963 O O . ARG A 1 139 ? 4.079 -3.299 9.441 1.00 95.38 139 ARG A O 1
ATOM 970 N N . ILE A 1 140 ? 2.462 -4.803 9.033 1.00 97.00 140 ILE A N 1
ATOM 971 C CA . ILE A 1 140 ? 1.372 -4.087 9.693 1.00 97.00 140 ILE A CA 1
ATOM 972 C C . ILE A 1 140 ? 1.473 -4.249 11.207 1.00 97.00 140 ILE A C 1
ATOM 974 O O . ILE A 1 140 ? 1.218 -3.280 11.917 1.00 97.00 140 ILE A O 1
ATOM 978 N N . ALA A 1 141 ? 1.905 -5.407 11.715 1.00 96.62 141 ALA A N 1
ATOM 979 C CA . ALA A 1 141 ? 2.096 -5.631 13.149 1.00 96.62 141 ALA A CA 1
ATOM 980 C C . ALA A 1 141 ? 3.058 -4.620 13.802 1.00 96.62 141 ALA A C 1
ATOM 982 O O . ALA A 1 141 ? 2.886 -4.295 14.976 1.00 96.62 141 ALA A O 1
ATOM 983 N N . SER A 1 142 ? 4.024 -4.093 13.041 1.00 95.00 142 SER A N 1
ATOM 984 C CA . SER A 1 142 ? 4.956 -3.035 13.464 1.00 95.00 142 SER A CA 1
ATOM 985 C C . SER A 1 142 ? 4.518 -1.609 13.090 1.00 95.00 142 SER A C 1
ATOM 987 O O . SER A 1 142 ? 5.254 -0.653 13.331 1.00 95.00 142 SER A O 1
ATOM 989 N N . SER A 1 143 ? 3.340 -1.451 12.488 1.00 96.31 143 SER A N 1
ATOM 990 C CA . SER A 1 143 ? 2.768 -0.168 12.064 1.00 96.31 143 SER A CA 1
ATOM 991 C C . SER A 1 143 ? 1.749 0.359 13.081 1.00 96.31 143 SER A C 1
ATOM 993 O O . SER A 1 143 ? 1.323 -0.361 13.986 1.00 96.31 143 SER A O 1
ATOM 995 N N . LYS A 1 144 ? 1.285 1.596 12.898 1.00 97.69 144 LYS A N 1
ATOM 996 C CA . LYS A 1 144 ? 0.201 2.181 13.705 1.00 97.69 144 LYS A CA 1
ATOM 997 C C . LYS A 1 144 ? -1.191 1.716 13.280 1.00 97.69 144 LYS A C 1
ATOM 999 O O . LYS A 1 144 ? -2.162 2.059 13.946 1.00 97.69 144 LYS A O 1
ATOM 1004 N N . LEU A 1 145 ? -1.309 0.959 12.186 1.00 98.06 145 LEU A N 1
ATOM 1005 C CA . LEU A 1 145 ? -2.569 0.306 11.822 1.00 98.06 145 LEU A CA 1
ATOM 1006 C C . LEU A 1 145 ? -2.905 -0.841 12.786 1.00 98.06 145 LEU A C 1
ATOM 1008 O O . LEU A 1 145 ? -4.080 -1.130 12.998 1.00 98.06 145 LEU A O 1
ATOM 1012 N N . ASN A 1 146 ? -1.898 -1.476 13.397 1.00 98.38 146 ASN A N 1
ATOM 1013 C CA . ASN A 1 146 ? -2.125 -2.532 14.377 1.00 98.38 146 ASN A CA 1
ATOM 1014 C C . ASN A 1 146 ? -2.765 -1.967 15.654 1.00 98.38 146 ASN A C 1
ATOM 1016 O O . ASN A 1 146 ? -2.223 -1.073 16.301 1.00 98.38 146 ASN A O 1
ATOM 1020 N N . GLY A 1 147 ? -3.934 -2.493 16.004 1.00 98.06 147 GLY A N 1
ATOM 1021 C CA . GLY A 1 147 ? -4.798 -1.994 17.071 1.00 98.06 147 GLY A CA 1
ATOM 1022 C C . GLY A 1 147 ? -5.675 -0.807 16.662 1.00 98.06 147 GLY A C 1
ATOM 1023 O O . GLY A 1 147 ? -6.580 -0.442 17.413 1.00 98.06 147 GLY A O 1
ATOM 1024 N N . PHE A 1 148 ? -5.465 -0.214 15.482 1.00 98.50 148 PHE A N 1
ATOM 1025 C CA . PHE A 1 148 ? -6.303 0.877 15.000 1.00 98.50 148 PHE A CA 1
ATOM 1026 C C . PHE A 1 148 ? -7.534 0.336 14.274 1.00 98.50 148 PHE A C 1
ATOM 1028 O O . PHE A 1 148 ? -7.430 -0.268 13.204 1.00 98.50 148 PHE A O 1
ATOM 1035 N N . ARG A 1 149 ? -8.713 0.605 14.840 1.00 98.44 149 ARG A N 1
ATOM 1036 C CA . ARG A 1 149 ? -10.008 0.227 14.271 1.00 98.44 149 ARG A CA 1
ATOM 1037 C C . ARG A 1 149 ? -10.707 1.457 13.672 1.00 98.44 149 ARG A C 1
ATOM 1039 O O . ARG A 1 149 ? -11.196 2.284 14.442 1.00 98.44 149 ARG A O 1
ATOM 1046 N N . PRO A 1 150 ? -10.778 1.589 12.335 1.00 98.00 150 PRO A N 1
ATOM 1047 C CA . PRO A 1 150 ? -11.510 2.679 11.701 1.00 98.00 150 PRO A CA 1
ATOM 1048 C C . PRO A 1 150 ? -13.017 2.536 11.937 1.00 98.00 150 PRO A C 1
ATOM 1050 O O . PRO A 1 150 ? -13.519 1.424 12.124 1.00 98.00 150 PRO A O 1
ATOM 1053 N N . GLU A 1 151 ? -13.742 3.654 11.889 1.00 98.19 151 GLU A N 1
ATOM 1054 C CA . GLU A 1 151 ? -15.194 3.705 12.121 1.00 98.19 151 GLU A CA 1
ATOM 1055 C C . GLU A 1 151 ? -15.958 2.764 11.176 1.00 98.19 151 GLU A C 1
ATOM 1057 O O . GLU A 1 151 ? -16.835 2.009 11.597 1.00 98.19 151 GLU A O 1
ATOM 1062 N N . ASP A 1 152 ? -15.557 2.736 9.905 1.00 98.25 152 ASP A N 1
ATOM 1063 C CA . ASP A 1 152 ? -16.117 1.868 8.872 1.00 98.25 152 ASP A CA 1
ATOM 1064 C C . ASP A 1 152 ? -15.377 0.528 8.728 1.00 98.25 152 ASP A C 1
ATOM 1066 O O . ASP A 1 152 ? -15.668 -0.227 7.804 1.00 98.25 152 ASP A O 1
ATOM 1070 N N . GLY A 1 153 ? -14.465 0.175 9.641 1.00 98.12 153 GLY A N 1
ATOM 1071 C CA . GLY A 1 153 ? -13.629 -1.028 9.530 1.00 98.12 153 GLY A CA 1
ATOM 1072 C C . GLY A 1 153 ? -14.421 -2.324 9.360 1.00 98.12 153 GLY A C 1
ATOM 1073 O O . GLY A 1 153 ? -14.088 -3.143 8.504 1.00 98.12 153 GLY A O 1
ATOM 1074 N N . ALA A 1 154 ? -15.540 -2.473 10.079 1.00 98.12 154 ALA A N 1
ATOM 1075 C CA . ALA A 1 154 ? -16.400 -3.656 9.982 1.00 98.12 154 ALA A CA 1
ATOM 1076 C C . ALA A 1 154 ? -16.939 -3.888 8.559 1.00 98.12 154 ALA A C 1
ATOM 1078 O O . ALA A 1 154 ? -17.060 -5.034 8.132 1.00 98.12 154 ALA A O 1
ATOM 1079 N N . ARG A 1 155 ? -17.199 -2.813 7.801 1.00 98.06 155 ARG A N 1
ATOM 1080 C CA . ARG A 1 155 ? -17.645 -2.897 6.403 1.00 98.06 155 ARG A CA 1
ATOM 1081 C C . ARG A 1 155 ? -16.589 -3.544 5.503 1.00 98.06 155 ARG A C 1
ATOM 1083 O O . ARG A 1 155 ? -16.962 -4.211 4.549 1.00 98.06 155 ARG A O 1
ATOM 1090 N N . TYR A 1 156 ? -15.307 -3.355 5.808 1.00 98.00 156 TYR A N 1
ATOM 1091 C CA . TYR A 1 156 ? -14.168 -3.855 5.028 1.00 98.00 156 TYR A CA 1
ATOM 1092 C C . TYR A 1 156 ? -13.543 -5.129 5.616 1.00 98.00 156 TYR A C 1
ATOM 1094 O O . TYR A 1 156 ? -12.483 -5.564 5.169 1.00 98.00 156 TYR A O 1
ATOM 1102 N N . GLY A 1 157 ? -14.160 -5.711 6.652 1.00 98.12 157 GLY A N 1
ATOM 1103 C CA . GLY A 1 157 ? -13.592 -6.850 7.373 1.00 98.12 157 GLY A CA 1
ATOM 1104 C C . GLY A 1 157 ? -12.336 -6.508 8.181 1.00 98.12 157 GLY A C 1
ATOM 1105 O O . GLY A 1 157 ? -11.531 -7.396 8.437 1.00 98.12 157 GLY A O 1
ATOM 1106 N N . VAL A 1 158 ? -12.160 -5.244 8.576 1.00 98.38 158 VAL A N 1
ATOM 1107 C CA . VAL A 1 158 ? -11.028 -4.752 9.370 1.00 98.38 158 VAL A CA 1
ATOM 1108 C C . VAL A 1 158 ? -11.470 -4.509 10.812 1.00 98.38 158 VAL A C 1
ATOM 1110 O O . VAL A 1 158 ? -12.227 -3.584 11.112 1.00 98.38 158 VAL A O 1
ATOM 1113 N N . ASP A 1 159 ? -10.969 -5.335 11.726 1.00 98.38 159 ASP A N 1
ATOM 1114 C CA . ASP A 1 159 ? -11.212 -5.227 13.172 1.00 98.38 159 ASP A CA 1
ATOM 1115 C C . ASP A 1 159 ? -10.105 -4.466 13.924 1.00 98.38 159 ASP A C 1
ATOM 1117 O O . ASP A 1 159 ? -10.223 -4.221 15.124 1.00 98.38 159 ASP A O 1
ATOM 1121 N N . GLY A 1 160 ? -9.052 -4.064 13.208 1.00 97.69 160 GLY A N 1
ATOM 1122 C CA . GLY A 1 160 ? -7.873 -3.385 13.736 1.00 97.69 160 GLY A CA 1
ATOM 1123 C C . GLY A 1 160 ? -6.697 -4.312 14.037 1.00 97.69 160 GLY A C 1
ATOM 1124 O O . GLY A 1 160 ? -5.592 -3.827 14.258 1.00 97.69 160 GLY A O 1
ATOM 1125 N N . SER A 1 161 ? -6.872 -5.634 14.003 1.00 98.62 161 SER A N 1
ATOM 1126 C CA . SER A 1 161 ? -5.744 -6.565 14.071 1.00 98.62 161 SER A CA 1
ATOM 1127 C C . SER A 1 161 ? -4.866 -6.473 12.818 1.00 98.62 161 SER A C 1
ATOM 1129 O O . SER A 1 161 ? -5.340 -6.199 11.714 1.00 98.62 161 SER A O 1
ATOM 1131 N N . ALA A 1 162 ? -3.569 -6.753 12.965 1.00 98.44 162 ALA A N 1
ATOM 1132 C CA . ALA A 1 162 ? -2.657 -6.798 11.822 1.00 98.44 162 ALA A CA 1
ATOM 1133 C C . ALA A 1 162 ? -3.113 -7.788 10.738 1.00 98.44 162 ALA A C 1
ATOM 1135 O O . ALA A 1 162 ? -2.969 -7.517 9.546 1.00 98.44 162 ALA A O 1
ATOM 1136 N N . ARG A 1 163 ? -3.715 -8.908 11.154 1.00 98.44 163 ARG A N 1
ATOM 1137 C CA . ARG A 1 163 ? -4.253 -9.920 10.250 1.00 98.44 163 ARG A CA 1
ATOM 1138 C C . ARG A 1 163 ? -5.427 -9.399 9.426 1.00 98.44 163 ARG A C 1
ATOM 1140 O O . ARG A 1 163 ? -5.414 -9.579 8.215 1.00 98.44 163 ARG A O 1
ATOM 1147 N N . SER A 1 164 ? -6.413 -8.746 10.043 1.00 98.62 164 SER A N 1
ATOM 1148 C CA . SER A 1 164 ? -7.582 -8.249 9.305 1.00 98.62 164 SER A CA 1
ATOM 1149 C C . SER A 1 164 ? -7.205 -7.155 8.303 1.00 98.62 164 SER A C 1
ATOM 1151 O O . SER A 1 164 ? -7.670 -7.162 7.163 1.00 98.62 164 SER A O 1
ATOM 1153 N N . TRP A 1 165 ? -6.268 -6.280 8.675 1.00 98.62 165 TRP A N 1
ATOM 1154 C CA . TRP A 1 165 ? -5.665 -5.322 7.751 1.00 98.62 165 TRP A CA 1
ATOM 1155 C C . TRP A 1 165 ? -4.906 -5.998 6.599 1.00 98.62 165 TRP A C 1
ATOM 1157 O O . TRP A 1 165 ? -5.056 -5.590 5.446 1.00 98.62 165 TRP A O 1
ATOM 1167 N N . ALA A 1 166 ? -4.112 -7.033 6.883 1.00 98.44 166 ALA A N 1
ATOM 1168 C CA . ALA A 1 166 ? -3.377 -7.776 5.861 1.00 98.44 166 ALA A CA 1
ATOM 1169 C C . ALA A 1 166 ? -4.311 -8.516 4.895 1.00 98.44 166 ALA A C 1
ATOM 1171 O O . ALA A 1 166 ? -4.082 -8.494 3.684 1.00 98.44 166 ALA A O 1
ATOM 1172 N N . ASP A 1 167 ? -5.380 -9.129 5.408 1.00 98.56 167 ASP A N 1
ATOM 1173 C CA . ASP A 1 167 ? -6.410 -9.787 4.605 1.00 98.56 167 ASP A CA 1
ATOM 1174 C C . ASP A 1 167 ? -7.093 -8.759 3.677 1.00 98.56 167 ASP A C 1
ATOM 1176 O O . ASP A 1 167 ? -7.184 -8.988 2.468 1.00 98.56 167 ASP A O 1
ATOM 1180 N N . PHE A 1 168 ? -7.481 -7.588 4.200 1.00 98.62 168 PHE A N 1
ATOM 1181 C CA . PHE A 1 16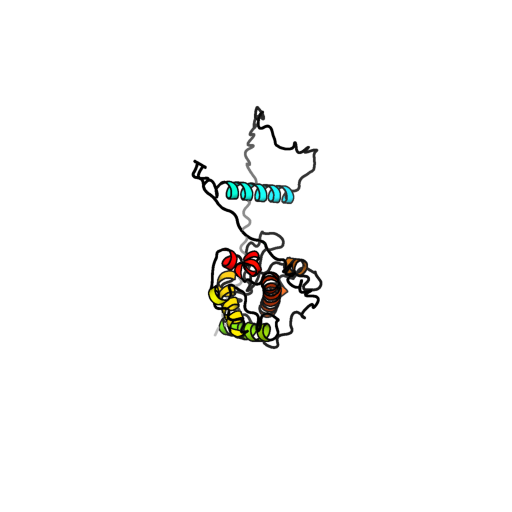8 ? -8.044 -6.485 3.409 1.00 98.62 168 PHE A CA 1
ATOM 1182 C C . PHE A 1 168 ? -7.093 -6.007 2.299 1.00 98.62 168 PHE A C 1
ATOM 1184 O O . PHE A 1 168 ? -7.469 -5.976 1.124 1.00 98.62 168 PHE A O 1
ATOM 1191 N N . MET A 1 169 ? -5.844 -5.681 2.642 1.00 98.62 169 MET A N 1
ATOM 1192 C CA . MET A 1 169 ? -4.859 -5.186 1.674 1.00 98.62 169 MET A CA 1
ATOM 1193 C C . MET A 1 169 ? -4.484 -6.242 0.623 1.00 98.62 169 MET A C 1
ATOM 1195 O O . MET A 1 169 ? -4.236 -5.898 -0.530 1.00 98.62 169 MET A O 1
ATOM 1199 N N . THR A 1 170 ? -4.503 -7.530 0.974 1.00 98.62 170 THR A N 1
ATOM 1200 C CA . THR A 1 170 ? -4.282 -8.626 0.013 1.00 98.62 170 THR A CA 1
ATOM 1201 C C . THR A 1 170 ? -5.404 -8.686 -1.024 1.00 98.62 170 THR A C 1
ATOM 1203 O O . THR A 1 170 ? -5.131 -8.807 -2.219 1.00 98.62 170 THR A O 1
ATOM 1206 N N . LYS A 1 171 ? -6.667 -8.554 -0.597 1.00 98.31 171 LYS A N 1
ATOM 1207 C CA . LYS A 1 171 ? -7.803 -8.486 -1.529 1.00 98.31 171 LYS A CA 1
ATOM 1208 C C . LYS A 1 171 ? -7.762 -7.215 -2.385 1.00 98.31 171 LYS A C 1
ATOM 1210 O O . LYS A 1 171 ? -8.164 -7.256 -3.543 1.00 98.31 171 LYS A O 1
ATOM 1215 N N . LEU A 1 172 ? -7.240 -6.109 -1.849 1.00 98.38 172 LEU A N 1
ATOM 1216 C CA . LEU A 1 172 ? -7.065 -4.873 -2.616 1.00 98.38 172 LEU A CA 1
ATOM 1217 C C . LEU A 1 172 ? -6.076 -5.088 -3.767 1.00 98.38 172 LEU A C 1
ATOM 1219 O O . LEU A 1 172 ? -6.391 -4.755 -4.902 1.00 98.38 172 LEU A O 1
ATOM 1223 N N . VAL A 1 173 ? -4.940 -5.746 -3.519 1.00 98.31 173 VAL A N 1
ATOM 1224 C CA . VAL A 1 173 ? -3.964 -6.089 -4.575 1.00 98.31 173 VAL A CA 1
ATOM 1225 C C . VAL A 1 173 ? -4.563 -6.975 -5.668 1.00 98.31 173 VAL A C 1
ATOM 1227 O O . VAL A 1 173 ? -4.203 -6.838 -6.839 1.00 98.31 173 VAL A O 1
ATOM 1230 N N . GLN A 1 174 ? -5.506 -7.857 -5.327 1.00 97.88 174 GLN A N 1
ATOM 1231 C CA . GLN A 1 174 ? -6.235 -8.624 -6.337 1.00 97.88 174 GLN A CA 1
ATOM 1232 C C . GLN A 1 174 ? -6.992 -7.709 -7.311 1.00 97.88 174 GLN A C 1
ATOM 1234 O O . GLN A 1 174 ? -6.996 -7.988 -8.507 1.00 97.88 174 GLN A O 1
ATOM 1239 N N . GLN A 1 175 ? -7.612 -6.636 -6.808 1.00 96.94 175 GLN A N 1
ATOM 1240 C CA . GLN A 1 175 ? -8.354 -5.668 -7.622 1.00 96.94 175 GLN A CA 1
ATOM 1241 C C . GLN A 1 175 ? -7.437 -4.722 -8.397 1.00 96.94 175 GLN A C 1
ATOM 1243 O O . GLN A 1 175 ? -7.758 -4.370 -9.526 1.00 96.94 175 GLN A O 1
ATOM 1248 N N . GLU A 1 176 ? -6.322 -4.310 -7.796 1.00 96.06 176 GLU A N 1
ATOM 1249 C CA . GLU A 1 176 ? -5.416 -3.325 -8.396 1.00 96.06 176 GLU A CA 1
ATOM 1250 C C . GLU A 1 176 ? -4.548 -3.922 -9.509 1.00 96.06 176 GLU A C 1
ATOM 1252 O O . GLU A 1 176 ? -4.382 -3.297 -10.547 1.00 96.06 176 GLU A O 1
ATOM 1257 N N . SER A 1 177 ? -3.997 -5.125 -9.316 1.00 97.75 177 SER A N 1
ATOM 1258 C CA . SER A 1 177 ? -3.002 -5.701 -10.245 1.00 97.75 177 SER A CA 1
ATOM 1259 C C . SER A 1 177 ? -3.166 -7.201 -10.501 1.00 97.75 177 SER A C 1
ATOM 1261 O O . SER A 1 177 ? -2.346 -7.839 -11.178 1.00 97.75 177 SER A O 1
ATOM 1263 N N . GLY A 1 178 ? -4.167 -7.839 -9.884 1.00 97.62 178 GLY A N 1
ATOM 1264 C CA . GLY A 1 178 ? -4.291 -9.296 -9.888 1.00 97.62 178 GLY A CA 1
ATOM 1265 C C . GLY A 1 178 ? -3.017 -9.989 -9.392 1.00 97.62 178 GLY A C 1
ATOM 1266 O O . GLY A 1 178 ? -2.631 -11.021 -9.951 1.00 97.62 178 GLY A O 1
ATOM 1267 N N . PHE A 1 179 ? -2.336 -9.397 -8.403 1.00 98.12 179 PHE A N 1
ATOM 1268 C CA . PHE A 1 179 ? -1.053 -9.848 -7.841 1.00 98.12 179 PHE A CA 1
ATOM 1269 C C . PHE A 1 179 ? 0.163 -9.774 -8.781 1.00 98.12 179 PHE A C 1
ATOM 1271 O O . PHE A 1 179 ? 1.136 -10.498 -8.570 1.00 98.12 179 PHE A O 1
ATOM 1278 N N . ASN A 1 180 ? 0.134 -8.946 -9.829 1.00 98.00 180 ASN A N 1
ATOM 1279 C CA . ASN A 1 180 ? 1.280 -8.758 -10.723 1.00 98.00 180 ASN A CA 1
ATOM 1280 C C . ASN A 1 180 ? 2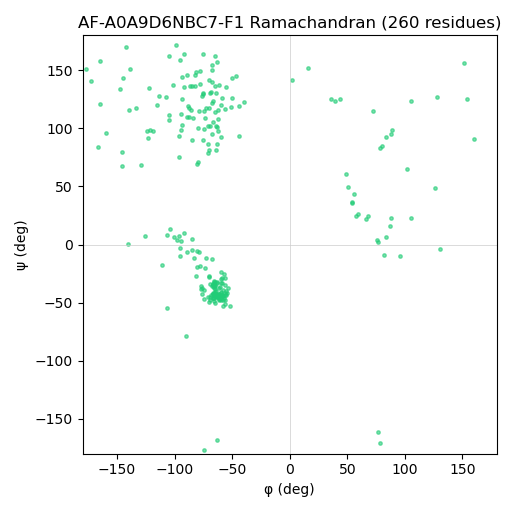.130 -7.553 -10.292 1.00 98.00 180 ASN A C 1
ATOM 1282 O O . ASN A 1 180 ? 1.710 -6.408 -10.428 1.00 98.00 180 ASN A O 1
ATOM 1286 N N . SER A 1 181 ? 3.355 -7.791 -9.822 1.00 96.50 181 SER A N 1
ATOM 1287 C CA . SER A 1 181 ? 4.267 -6.715 -9.415 1.00 96.50 181 SER A CA 1
ATOM 1288 C C . SER A 1 181 ? 4.850 -5.932 -10.597 1.00 96.50 181 SER A C 1
ATOM 1290 O O . SER A 1 181 ? 5.437 -4.876 -10.396 1.00 96.50 181 SER A O 1
ATOM 1292 N N . LYS A 1 182 ? 4.686 -6.420 -11.831 1.00 94.44 182 LYS A N 1
ATOM 1293 C CA . LYS A 1 182 ? 5.115 -5.736 -13.061 1.00 94.44 182 LYS A CA 1
ATOM 1294 C C . LYS A 1 182 ? 3.978 -4.982 -13.749 1.00 94.44 182 LYS A C 1
ATOM 1296 O O . LYS A 1 182 ? 4.182 -4.477 -14.849 1.00 94.44 182 LYS A O 1
ATOM 1301 N N . ASP A 1 183 ? 2.789 -4.962 -13.153 1.00 94.19 183 ASP A N 1
ATOM 1302 C CA . ASP A 1 183 ? 1.627 -4.342 -13.775 1.00 94.19 183 ASP A CA 1
ATOM 1303 C C . ASP A 1 183 ? 1.793 -2.826 -13.879 1.00 94.19 183 ASP A C 1
ATOM 1305 O O . ASP A 1 183 ? 2.313 -2.188 -12.956 1.00 94.19 183 ASP A O 1
ATOM 1309 N N . VAL A 1 184 ? 1.358 -2.263 -15.003 1.00 91.31 184 VAL A N 1
ATOM 1310 C CA . VAL A 1 184 ? 1.424 -0.828 -15.290 1.00 91.31 184 VAL A CA 1
ATOM 1311 C C . VAL A 1 184 ? 0.073 -0.400 -15.838 1.00 91.31 184 VAL A C 1
ATOM 1313 O O . VAL A 1 184 ? -0.327 -0.854 -16.911 1.00 91.31 184 VAL A O 1
ATOM 1316 N N . SER A 1 185 ? -0.613 0.487 -15.129 1.00 86.75 185 SER A N 1
ATOM 1317 C CA . SER A 1 185 ? -1.805 1.151 -15.651 1.00 86.75 185 SER A CA 1
ATOM 1318 C C . SER A 1 185 ? -1.432 2.486 -16.282 1.00 86.75 185 SER A C 1
ATOM 1320 O O . SER A 1 185 ? -0.529 3.175 -15.814 1.00 86.75 185 SER A O 1
ATOM 1322 N N . GLU A 1 186 ? -2.132 2.830 -17.366 1.00 80.62 186 GLU A N 1
ATOM 1323 C CA . GLU A 1 186 ? -1.993 4.105 -18.081 1.00 80.62 186 GLU A CA 1
ATOM 1324 C C . GLU A 1 186 ? -0.524 4.478 -18.388 1.00 80.62 186 GLU A C 1
ATOM 1326 O O . GLU A 1 186 ? -0.038 5.518 -17.942 1.00 80.62 186 GLU A O 1
ATOM 1331 N N . PRO A 1 187 ? 0.218 3.653 -19.153 1.00 74.44 187 PRO A N 1
ATOM 1332 C CA . PRO A 1 187 ? 1.639 3.894 -19.425 1.00 74.44 187 PRO A CA 1
ATOM 1333 C C . PRO A 1 187 ? 1.910 5.234 -20.131 1.00 74.44 187 PRO A C 1
ATOM 1335 O O . PRO A 1 187 ? 3.007 5.773 -20.001 1.00 74.44 187 PRO A O 1
ATOM 1338 N N . ASP A 1 188 ? 0.909 5.781 -20.829 1.00 74.06 188 ASP A N 1
ATOM 1339 C CA . ASP A 1 188 ? 0.970 7.077 -21.514 1.00 74.06 188 ASP A CA 1
ATOM 1340 C C . ASP A 1 188 ? 0.538 8.260 -20.623 1.00 74.06 188 ASP A C 1
ATOM 1342 O O . ASP A 1 188 ? 0.643 9.420 -21.028 1.00 74.06 188 ASP A O 1
ATOM 1346 N N . ALA A 1 189 ? 0.048 7.997 -19.407 1.00 68.31 189 ALA A N 1
ATOM 1347 C CA . ALA A 1 189 ? -0.250 9.041 -18.434 1.00 68.31 189 ALA A CA 1
ATOM 1348 C C . ALA A 1 189 ? 1.037 9.598 -17.802 1.00 68.31 189 ALA A C 1
ATOM 1350 O O . ALA A 1 189 ? 2.124 9.019 -17.897 1.00 68.31 189 ALA A O 1
ATOM 1351 N N . PHE A 1 190 ? 0.909 10.764 -17.155 1.00 59.56 190 PHE A N 1
ATOM 1352 C CA . PHE A 1 190 ? 2.014 11.513 -16.550 1.00 59.56 190 PHE A CA 1
ATOM 1353 C C . PHE A 1 190 ? 3.033 10.599 -15.852 1.00 59.56 190 PHE A C 1
ATOM 1355 O O . PHE A 1 190 ? 2.699 9.852 -14.937 1.00 59.56 190 PHE A O 1
ATOM 1362 N N . ARG A 1 191 ? 4.298 10.704 -16.282 1.00 69.69 191 ARG A N 1
ATOM 1363 C CA . ARG A 1 191 ? 5.450 9.980 -15.715 1.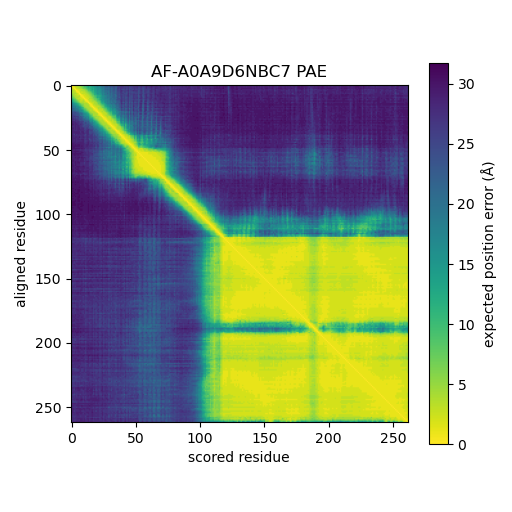00 69.69 191 ARG A CA 1
ATOM 1364 C C . ARG A 1 191 ? 5.352 8.446 -15.759 1.00 69.69 191 ARG A C 1
ATOM 1366 O O . ARG A 1 191 ? 6.045 7.786 -14.995 1.00 69.69 191 ARG A O 1
ATOM 1373 N N . GLY A 1 192 ? 4.594 7.873 -16.696 1.00 75.25 192 GLY A N 1
ATOM 1374 C CA . GLY A 1 192 ? 4.622 6.431 -16.967 1.00 75.25 192 GLY A CA 1
ATOM 1375 C C . GLY A 1 192 ? 3.659 5.600 -16.118 1.00 75.25 192 GLY A C 1
ATOM 1376 O O . GLY A 1 192 ? 3.906 4.397 -15.951 1.00 75.25 192 GLY A O 1
ATOM 1377 N N . GLY A 1 193 ? 2.613 6.248 -15.594 1.00 87.00 193 GLY A N 1
ATOM 1378 C CA . GLY A 1 193 ? 1.461 5.606 -14.969 1.00 87.00 193 GLY A CA 1
ATOM 1379 C C . GLY A 1 193 ? 1.671 5.098 -13.542 1.00 87.00 193 GLY A C 1
ATOM 1380 O O . GLY A 1 193 ? 2.686 5.364 -12.890 1.00 87.00 193 GLY A O 1
ATOM 1381 N N . SER A 1 194 ? 0.679 4.350 -13.064 1.00 91.75 194 SER A N 1
ATOM 1382 C CA . SER A 1 194 ? 0.707 3.647 -11.780 1.00 91.75 194 SER A CA 1
ATOM 1383 C C . SER A 1 194 ? 1.294 2.246 -11.949 1.00 91.75 194 SER A C 1
ATOM 1385 O O . SER A 1 194 ? 1.129 1.621 -12.999 1.00 91.75 194 SER A O 1
ATOM 1387 N N . ARG A 1 195 ? 2.027 1.750 -10.942 1.00 95.62 195 ARG A N 1
ATOM 1388 C CA . ARG A 1 195 ? 2.830 0.522 -11.062 1.00 95.62 195 ARG A CA 1
ATOM 1389 C C . ARG A 1 195 ? 2.776 -0.407 -9.854 1.00 95.62 195 ARG A C 1
ATOM 1391 O O . ARG A 1 195 ? 2.669 0.014 -8.697 1.00 95.62 195 ARG A O 1
ATOM 1398 N N . GLY A 1 196 ? 2.957 -1.690 -10.146 1.00 96.69 196 GLY A N 1
ATOM 1399 C CA . GLY A 1 196 ? 3.171 -2.747 -9.166 1.00 96.69 196 GLY A CA 1
ATOM 1400 C C . GLY A 1 196 ? 1.907 -3.197 -8.442 1.00 96.69 196 GLY A C 1
ATOM 1401 O O . GLY A 1 196 ? 0.787 -2.977 -8.902 1.00 96.69 196 GLY A O 1
ATOM 1402 N N . LEU A 1 197 ? 2.095 -3.860 -7.299 1.00 98.00 197 LEU A N 1
ATOM 1403 C CA . LEU A 1 197 ? 1.020 -4.571 -6.598 1.00 98.00 197 LEU A CA 1
ATOM 1404 C C . LEU A 1 197 ? -0.159 -3.665 -6.221 1.00 98.00 197 LEU A C 1
ATOM 1406 O O . LEU A 1 197 ? -1.309 -4.051 -6.428 1.00 98.00 197 LEU A O 1
ATOM 1410 N N . PHE A 1 198 ? 0.139 -2.479 -5.691 1.00 98.19 198 PHE A N 1
ATOM 1411 C CA . PHE A 1 198 ? -0.834 -1.493 -5.215 1.00 98.19 198 PHE A CA 1
ATOM 1412 C C . PHE A 1 198 ? -1.027 -0.312 -6.173 1.00 98.19 198 PHE A C 1
ATOM 1414 O O . PHE A 1 198 ? -1.604 0.693 -5.760 1.00 98.19 198 PHE A O 1
ATOM 1421 N N . GLN A 1 199 ? -0.535 -0.422 -7.416 1.00 97.25 199 GLN A N 1
ATOM 1422 C CA . GLN A 1 199 ? -0.682 0.604 -8.455 1.00 97.25 199 GLN A CA 1
ATOM 1423 C C . GLN A 1 199 ? -0.265 2.005 -7.968 1.00 97.25 199 GLN A C 1
ATOM 1425 O O . GLN A 1 199 ? -0.975 2.996 -8.136 1.00 97.25 199 GLN A O 1
ATOM 1430 N N . LEU A 1 200 ? 0.918 2.080 -7.354 1.00 96.38 200 LEU A N 1
ATOM 1431 C CA . LEU A 1 200 ? 1.477 3.321 -6.817 1.00 96.38 200 LEU A CA 1
ATOM 1432 C C . LEU A 1 200 ? 2.068 4.183 -7.936 1.00 96.38 200 LEU A C 1
ATOM 1434 O O . LEU A 1 200 ? 2.588 3.657 -8.922 1.00 96.38 200 LEU A O 1
ATOM 1438 N N . SER A 1 201 ? 2.041 5.500 -7.764 1.00 94.94 201 SER A N 1
ATOM 1439 C CA . SER A 1 201 ? 2.619 6.459 -8.706 1.00 94.94 201 SER A CA 1
ATOM 1440 C C . SER A 1 201 ? 4.043 6.860 -8.311 1.00 94.94 201 SER A C 1
ATOM 1442 O O . SER A 1 201 ? 4.450 6.785 -7.151 1.00 94.94 201 SER A O 1
ATOM 1444 N N . PHE A 1 202 ? 4.809 7.364 -9.277 1.00 94.56 202 PHE A N 1
ATOM 1445 C CA . PHE A 1 202 ? 6.168 7.873 -9.057 1.00 94.56 202 PHE A CA 1
ATOM 1446 C C . PHE A 1 202 ? 6.207 9.046 -8.064 1.00 94.56 202 PHE A C 1
ATOM 1448 O O . PHE A 1 202 ? 7.135 9.159 -7.259 1.00 94.56 202 PHE A O 1
ATOM 1455 N N . ASP A 1 203 ? 5.192 9.913 -8.108 1.00 94.12 203 ASP A N 1
ATOM 1456 C CA . ASP A 1 203 ? 5.139 11.156 -7.335 1.00 94.12 203 ASP A CA 1
ATOM 1457 C C . ASP A 1 203 ? 4.595 10.970 -5.914 1.00 94.12 203 ASP A C 1
ATOM 1459 O O . ASP A 1 203 ? 4.667 11.901 -5.107 1.00 94.12 203 ASP A O 1
ATOM 1463 N N . ASP A 1 204 ? 4.147 9.767 -5.552 1.00 94.69 204 ASP A N 1
ATOM 1464 C CA . ASP A 1 204 ? 3.726 9.466 -4.181 1.00 94.69 204 ASP A CA 1
ATOM 1465 C C . ASP A 1 204 ? 4.844 9.671 -3.169 1.00 94.69 204 ASP A C 1
ATOM 1467 O O . ASP A 1 204 ? 4.594 10.103 -2.043 1.00 94.69 204 ASP A O 1
ATOM 1471 N N . ALA A 1 205 ? 6.093 9.483 -3.589 1.00 93.69 205 ALA A N 1
ATOM 1472 C CA . ALA A 1 205 ? 7.240 9.847 -2.780 1.00 93.69 205 ALA A CA 1
ATOM 1473 C C . ALA A 1 205 ? 7.203 11.320 -2.346 1.00 93.69 205 ALA A C 1
ATOM 1475 O O . ALA A 1 205 ? 7.412 11.645 -1.179 1.00 93.69 205 ALA A O 1
ATOM 1476 N N . LYS A 1 206 ? 6.859 12.230 -3.259 1.00 92.88 206 LYS A N 1
ATOM 1477 C CA . LYS A 1 206 ? 6.744 13.658 -2.954 1.00 92.88 206 LYS A CA 1
ATOM 1478 C C . LYS A 1 206 ? 5.473 13.954 -2.160 1.00 92.88 206 LYS A C 1
ATOM 1480 O O . LYS A 1 206 ? 5.545 14.643 -1.144 1.00 92.88 206 LYS A O 1
ATOM 1485 N N . THR A 1 207 ? 4.331 13.420 -2.591 1.00 93.75 207 THR A N 1
ATOM 1486 C CA . THR A 1 207 ? 3.019 13.643 -1.954 1.00 93.75 207 THR A CA 1
ATOM 1487 C C . THR A 1 207 ? 3.013 13.208 -0.491 1.00 93.75 207 THR A C 1
ATOM 1489 O O . THR A 1 207 ? 2.455 13.893 0.370 1.00 93.75 207 THR A O 1
ATOM 1492 N N . TYR A 1 208 ? 3.673 12.091 -0.190 1.00 93.69 208 TYR A N 1
ATOM 1493 C CA . TYR A 1 208 ? 3.705 11.500 1.140 1.00 93.69 208 TYR A CA 1
ATOM 1494 C C . TYR A 1 208 ? 5.049 11.690 1.858 1.00 93.69 208 TYR A C 1
ATOM 1496 O O . TYR A 1 208 ? 5.215 11.177 2.965 1.00 93.69 208 TYR A O 1
ATOM 1504 N N . GLY A 1 209 ? 5.976 12.481 1.311 1.00 93.38 209 GLY A N 1
ATOM 1505 C CA . GLY A 1 209 ? 7.277 12.736 1.942 1.00 93.38 209 GLY A CA 1
ATOM 1506 C C . GLY A 1 209 ? 8.040 11.444 2.247 1.00 93.38 209 GLY A C 1
ATOM 1507 O O . GLY A 1 209 ? 8.541 11.272 3.352 1.00 93.38 209 GLY A O 1
ATOM 1508 N N . LEU A 1 210 ? 8.034 10.514 1.295 1.00 92.75 210 LEU A N 1
ATOM 1509 C CA . LEU A 1 210 ? 8.755 9.246 1.321 1.00 92.75 210 LEU A CA 1
ATOM 1510 C C . LEU A 1 210 ? 9.970 9.352 0.393 1.00 92.75 210 LEU A C 1
ATOM 1512 O O . LEU A 1 210 ? 10.017 10.227 -0.472 1.00 92.75 210 LEU A O 1
ATOM 1516 N N . ASN A 1 211 ? 10.951 8.458 0.545 1.00 91.62 211 ASN A N 1
ATOM 1517 C CA . ASN A 1 211 ? 12.153 8.437 -0.303 1.00 91.62 211 ASN A CA 1
ATOM 1518 C C . ASN A 1 211 ? 12.884 9.799 -0.332 1.00 91.62 211 ASN A C 1
ATOM 1520 O O . ASN A 1 211 ? 13.358 10.250 -1.379 1.00 91.62 211 ASN A O 1
ATOM 1524 N N . GLY A 1 212 ? 12.900 10.518 0.801 1.00 90.06 212 GLY A N 1
ATOM 1525 C CA . GLY A 1 212 ? 13.455 11.872 0.883 1.00 90.06 212 GLY A CA 1
ATOM 1526 C C . GLY A 1 212 ? 12.805 12.882 -0.078 1.00 90.06 212 GLY A C 1
ATOM 1527 O O . GLY A 1 212 ? 13.460 13.835 -0.500 1.00 90.06 212 GLY A O 1
ATOM 1528 N N . GLY A 1 213 ? 11.554 12.648 -0.492 1.00 90.69 213 GLY A N 1
ATOM 1529 C CA . GLY A 1 213 ? 10.802 13.480 -1.436 1.00 90.69 213 GLY A CA 1
ATOM 1530 C C . GLY A 1 213 ? 11.204 13.321 -2.907 1.00 90.69 213 GLY A C 1
ATOM 1531 O O . GLY A 1 213 ? 10.672 14.033 -3.763 1.00 90.69 213 GLY A O 1
ATOM 1532 N N . LYS A 1 214 ? 12.131 12.409 -3.223 1.00 92.88 214 LYS A N 1
ATOM 1533 C CA . LYS A 1 214 ? 12.519 12.097 -4.605 1.00 92.88 214 LYS A CA 1
ATOM 1534 C C . LYS A 1 214 ? 11.515 11.117 -5.211 1.00 92.88 214 LYS A C 1
ATOM 1536 O O . LYS A 1 214 ? 11.200 10.139 -4.536 1.00 92.88 214 LYS A O 1
ATOM 1541 N N . PRO A 1 215 ? 11.063 11.315 -6.465 1.00 93.81 215 PRO A N 1
ATOM 1542 C CA . PRO A 1 215 ? 10.184 10.359 -7.133 1.00 93.81 215 PRO A CA 1
ATOM 1543 C C . PRO A 1 215 ? 10.728 8.932 -7.046 1.00 93.81 215 PRO A C 1
ATOM 1545 O O . PRO A 1 215 ? 11.945 8.732 -7.108 1.00 93.81 215 PRO A O 1
ATOM 1548 N N . PHE A 1 216 ? 9.838 7.956 -6.892 1.00 94.12 216 PHE A N 1
ATOM 1549 C CA . PHE A 1 216 ? 10.232 6.550 -6.951 1.00 94.12 216 PHE A CA 1
ATOM 1550 C C . PHE A 1 216 ? 10.771 6.203 -8.342 1.00 94.12 216 PHE A C 1
ATOM 1552 O O . PHE A 1 216 ? 10.452 6.882 -9.315 1.00 94.12 216 PHE A O 1
ATOM 1559 N N . THR A 1 217 ? 11.579 5.154 -8.461 1.00 94.00 217 THR A N 1
ATOM 1560 C CA . THR A 1 217 ? 11.956 4.600 -9.770 1.00 94.00 217 THR A CA 1
ATOM 1561 C C . THR A 1 217 ? 11.002 3.485 -10.193 1.00 94.00 217 THR A C 1
ATOM 1563 O O . THR A 1 217 ? 10.268 2.926 -9.375 1.00 94.00 217 THR A O 1
ATOM 1566 N N . ALA A 1 218 ? 11.019 3.129 -11.479 1.00 93.50 218 ALA A N 1
ATOM 1567 C CA . ALA A 1 218 ? 10.212 2.023 -11.985 1.00 93.50 218 ALA A CA 1
ATOM 1568 C C . ALA A 1 218 ? 10.598 0.691 -11.319 1.00 93.50 218 ALA A C 1
ATOM 1570 O O . ALA A 1 218 ? 9.726 -0.119 -11.021 1.00 93.50 218 ALA A O 1
ATOM 1571 N N . GLU A 1 219 ? 11.888 0.490 -11.054 1.00 93.69 219 GLU A N 1
ATOM 1572 C CA . GLU A 1 219 ? 12.435 -0.699 -10.395 1.00 93.69 219 GLU A CA 1
ATOM 1573 C C . GLU A 1 219 ? 11.972 -0.779 -8.942 1.00 93.69 219 GLU A C 1
ATOM 1575 O O . GLU A 1 219 ? 11.556 -1.844 -8.498 1.00 93.69 219 GLU A O 1
ATOM 1580 N N . GLN A 1 220 ? 11.979 0.350 -8.224 1.00 94.81 220 GLN A N 1
ATOM 1581 C CA . GLN A 1 220 ? 11.445 0.418 -6.864 1.00 94.81 220 GLN A CA 1
ATOM 1582 C C . GLN A 1 220 ? 9.959 0.054 -6.839 1.00 94.81 220 GLN A C 1
ATOM 1584 O O . GLN A 1 220 ? 9.536 -0.759 -6.026 1.00 94.81 220 GLN A O 1
ATOM 1589 N N . LEU A 1 221 ? 9.159 0.618 -7.749 1.00 95.19 221 LEU A N 1
ATOM 1590 C CA . LEU A 1 221 ? 7.724 0.334 -7.796 1.00 95.19 221 LEU A CA 1
ATOM 1591 C C . LEU A 1 221 ? 7.403 -1.095 -8.261 1.00 95.19 221 LEU A C 1
ATOM 1593 O O . LEU A 1 221 ? 6.355 -1.618 -7.883 1.00 95.19 221 LEU A O 1
ATOM 1597 N N . ALA A 1 222 ? 8.280 -1.717 -9.053 1.00 94.62 222 ALA A N 1
ATOM 1598 C CA . ALA A 1 222 ? 8.143 -3.103 -9.497 1.00 94.62 222 ALA A CA 1
ATOM 1599 C C . ALA A 1 222 ? 8.602 -4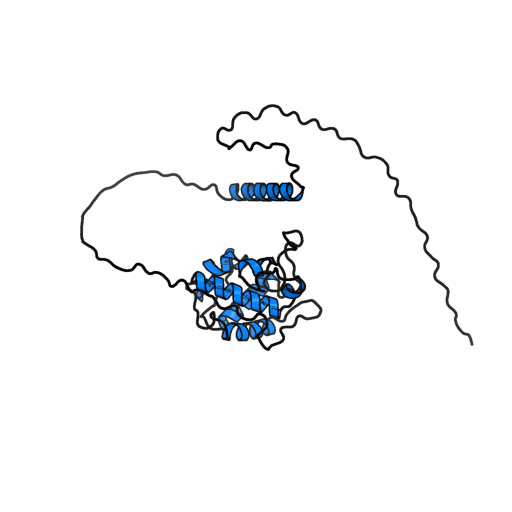.133 -8.448 1.00 94.62 222 ALA A C 1
ATOM 1601 O O . ALA A 1 222 ? 8.215 -5.307 -8.529 1.00 94.62 222 ALA A O 1
ATOM 1602 N N . ASP A 1 223 ? 9.415 -3.714 -7.471 1.00 95.19 223 ASP A N 1
ATOM 1603 C CA . ASP A 1 223 ? 9.798 -4.546 -6.336 1.00 95.19 223 ASP A CA 1
ATOM 1604 C C . ASP A 1 223 ? 8.588 -4.759 -5.407 1.00 95.19 223 ASP A C 1
ATOM 1606 O O . ASP A 1 223 ? 8.032 -3.800 -4.860 1.00 95.19 223 ASP A O 1
ATOM 1610 N N . PRO A 1 224 ? 8.127 -6.009 -5.222 1.00 96.56 224 PRO A N 1
ATOM 1611 C CA . PRO A 1 224 ? 6.888 -6.267 -4.502 1.00 96.56 224 PRO A CA 1
ATOM 1612 C C . PRO A 1 224 ? 6.975 -5.911 -3.012 1.00 96.56 224 PRO A C 1
ATOM 1614 O O . PRO A 1 224 ? 5.973 -5.470 -2.448 1.00 96.56 224 PRO A O 1
ATOM 1617 N N . ALA A 1 225 ? 8.139 -6.082 -2.374 1.00 96.06 225 ALA A N 1
ATOM 1618 C CA . ALA A 1 225 ? 8.325 -5.760 -0.960 1.00 96.06 225 ALA A CA 1
ATOM 1619 C C . ALA A 1 225 ? 8.279 -4.242 -0.734 1.00 96.06 225 ALA A C 1
ATOM 1621 O O . ALA A 1 225 ? 7.519 -3.764 0.110 1.00 96.06 225 ALA A O 1
ATOM 1622 N N . PHE A 1 226 ? 9.015 -3.480 -1.544 1.00 95.00 226 PHE A N 1
ATOM 1623 C CA . PHE A 1 226 ? 9.007 -2.022 -1.522 1.00 95.00 226 PHE A CA 1
ATOM 1624 C C . PHE A 1 226 ? 7.609 -1.460 -1.793 1.00 95.00 226 PHE A C 1
ATOM 1626 O O . PHE A 1 226 ? 7.125 -0.615 -1.036 1.00 95.00 226 PHE A O 1
ATOM 1633 N N . ASN A 1 227 ? 6.931 -1.952 -2.835 1.00 96.94 227 ASN A N 1
ATOM 1634 C CA . ASN A 1 227 ? 5.582 -1.511 -3.190 1.00 96.94 227 ASN A CA 1
ATOM 1635 C C . ASN A 1 227 ? 4.595 -1.740 -2.027 1.00 96.94 227 ASN A C 1
ATOM 1637 O O . ASN A 1 227 ? 3.834 -0.840 -1.670 1.00 96.94 227 ASN A O 1
ATOM 1641 N N . ALA A 1 228 ? 4.664 -2.903 -1.368 1.00 97.44 228 ALA A N 1
ATOM 1642 C CA . ALA A 1 228 ? 3.847 -3.208 -0.194 1.00 97.44 228 ALA A CA 1
ATOM 1643 C C . ALA A 1 228 ? 4.184 -2.324 1.025 1.00 97.44 228 ALA A C 1
ATOM 1645 O O . ALA A 1 228 ? 3.273 -1.822 1.687 1.00 97.44 228 ALA A O 1
ATOM 1646 N N . ASP A 1 229 ? 5.465 -2.086 1.312 1.00 96.25 229 ASP A N 1
ATOM 1647 C CA . ASP A 1 229 ? 5.907 -1.230 2.423 1.00 96.25 229 ASP A CA 1
ATOM 1648 C C . ASP A 1 229 ? 5.419 0.218 2.272 1.00 96.25 229 ASP A C 1
ATOM 1650 O O . ASP A 1 229 ? 4.950 0.838 3.240 1.00 96.25 229 ASP A O 1
ATOM 1654 N N . VAL A 1 230 ? 5.511 0.758 1.054 1.00 96.50 230 VAL A N 1
ATOM 1655 C CA . VAL A 1 230 ? 5.008 2.096 0.728 1.00 96.50 230 VAL A CA 1
ATOM 1656 C C . VAL A 1 230 ? 3.488 2.132 0.858 1.00 96.50 230 VAL A C 1
ATOM 1658 O O . VAL A 1 230 ? 2.962 3.035 1.511 1.00 96.50 230 VAL A O 1
ATOM 1661 N N . ALA A 1 231 ? 2.779 1.133 0.325 1.00 98.06 231 ALA A N 1
ATOM 1662 C CA . ALA A 1 231 ? 1.324 1.060 0.416 1.00 98.06 231 ALA A CA 1
ATOM 1663 C C . ALA A 1 231 ? 0.830 1.029 1.871 1.00 98.06 231 ALA A C 1
ATOM 1665 O O . ALA A 1 231 ? -0.090 1.772 2.211 1.00 98.06 231 ALA A O 1
ATOM 1666 N N . VAL A 1 232 ? 1.469 0.250 2.755 1.00 98.12 232 VAL A N 1
ATOM 1667 C CA . VAL A 1 232 ? 1.149 0.239 4.198 1.00 98.12 232 VAL A CA 1
ATOM 1668 C C . VAL A 1 232 ? 1.348 1.625 4.812 1.00 98.12 232 VAL A C 1
ATOM 1670 O O . VAL A 1 232 ? 0.511 2.087 5.583 1.00 98.12 232 VAL A O 1
ATOM 1673 N N . THR A 1 233 ? 2.421 2.320 4.437 1.00 96.75 233 THR A N 1
ATOM 1674 C CA . THR A 1 233 ? 2.723 3.665 4.952 1.00 96.75 233 THR A CA 1
ATOM 1675 C C . THR A 1 233 ? 1.690 4.703 4.496 1.00 96.75 233 THR A C 1
ATOM 1677 O O . THR A 1 233 ? 1.241 5.532 5.294 1.00 96.75 233 THR A O 1
ATOM 1680 N N . ILE A 1 234 ? 1.271 4.651 3.228 1.00 97.62 234 ILE A N 1
ATOM 1681 C CA . ILE A 1 234 ? 0.224 5.525 2.681 1.00 97.62 234 ILE A CA 1
ATOM 1682 C C . ILE A 1 234 ? -1.128 5.212 3.337 1.00 97.62 234 ILE A C 1
ATOM 1684 O O . ILE A 1 234 ? -1.811 6.132 3.793 1.00 97.62 234 ILE A O 1
ATOM 1688 N N . MET A 1 235 ? -1.482 3.927 3.448 1.00 98.44 235 MET A N 1
ATOM 1689 C CA . MET A 1 235 ? -2.707 3.452 4.099 1.00 98.44 235 MET A CA 1
ATOM 1690 C C . MET A 1 235 ? -2.787 3.952 5.543 1.00 98.44 235 MET A C 1
ATOM 1692 O O . MET A 1 235 ? -3.773 4.587 5.918 1.00 98.44 235 MET A O 1
ATOM 1696 N N . GLU A 1 236 ? -1.721 3.745 6.323 1.00 98.06 236 GLU A N 1
ATOM 1697 C CA . GLU A 1 236 ? -1.594 4.235 7.697 1.00 98.06 236 GLU A CA 1
ATOM 1698 C C . GLU A 1 236 ? -1.874 5.737 7.768 1.00 98.06 236 GLU A C 1
ATOM 1700 O O . GLU A 1 236 ? -2.743 6.179 8.520 1.00 98.06 236 GLU A O 1
ATOM 1705 N N . ARG A 1 237 ? -1.189 6.541 6.951 1.00 97.38 237 ARG A N 1
ATOM 1706 C CA . ARG A 1 237 ? -1.345 7.996 7.002 1.00 97.38 237 ARG A CA 1
ATOM 1707 C C . ARG A 1 237 ? -2.760 8.450 6.647 1.00 97.38 237 ARG A C 1
ATOM 1709 O O . ARG A 1 237 ? -3.290 9.340 7.313 1.00 97.38 237 ARG A O 1
ATOM 1716 N N . LEU A 1 238 ? -3.357 7.892 5.597 1.00 97.69 238 LEU A N 1
ATOM 1717 C CA . LEU A 1 238 ? -4.679 8.305 5.119 1.00 97.69 238 LEU A CA 1
ATOM 1718 C C . LEU A 1 238 ? -5.788 7.914 6.097 1.00 97.69 238 LEU A C 1
ATOM 1720 O O . LEU A 1 238 ? -6.657 8.733 6.412 1.00 97.69 238 LEU A O 1
ATOM 1724 N N . VAL A 1 239 ? -5.739 6.684 6.602 1.00 98.25 239 VAL A N 1
ATOM 1725 C CA . VAL A 1 239 ? -6.749 6.160 7.520 1.00 98.25 239 VAL A CA 1
ATOM 1726 C C . VAL A 1 239 ? -6.630 6.825 8.889 1.00 98.25 239 VAL A C 1
ATOM 1728 O O . VAL A 1 239 ? -7.636 7.293 9.413 1.00 98.25 239 VAL A O 1
ATOM 1731 N N . LEU A 1 240 ? -5.425 6.973 9.450 1.00 97.75 240 LEU A N 1
ATOM 1732 C CA . LEU A 1 240 ? -5.259 7.643 10.747 1.00 97.75 240 LEU A CA 1
ATOM 1733 C C . LEU A 1 240 ? -5.650 9.122 10.703 1.00 97.75 240 LEU A C 1
ATOM 1735 O O . LEU A 1 240 ? -6.135 9.660 11.695 1.00 97.75 240 LEU A O 1
ATOM 1739 N N . LYS A 1 241 ? -5.456 9.790 9.560 1.00 97.50 241 LYS A N 1
ATOM 1740 C CA . LYS A 1 241 ? -5.867 11.188 9.381 1.00 97.50 241 LYS A CA 1
ATOM 1741 C C . LYS A 1 241 ? -7.387 11.361 9.410 1.00 97.50 241 LYS A C 1
ATOM 1743 O O . LYS A 1 241 ? -7.860 12.414 9.825 1.00 97.50 241 LYS A O 1
ATOM 1748 N N . THR A 1 242 ? -8.134 10.381 8.910 1.00 98.00 242 THR A N 1
ATOM 1749 C CA . THR A 1 242 ? -9.578 10.511 8.652 1.00 98.00 242 THR A CA 1
ATOM 1750 C C . THR A 1 242 ? -10.446 9.681 9.587 1.00 98.00 242 THR A C 1
ATOM 1752 O O . THR A 1 242 ? -11.639 9.939 9.677 1.00 98.00 242 THR A O 1
ATOM 1755 N N . GLY A 1 243 ? -9.879 8.687 10.268 1.00 98.19 243 GLY A N 1
ATOM 1756 C CA . GLY A 1 243 ? -10.637 7.727 11.065 1.00 98.19 243 GLY A CA 1
ATOM 1757 C C . GLY A 1 243 ? -11.365 6.654 10.245 1.00 98.19 243 GLY A C 1
ATOM 1758 O O . GLY A 1 243 ? -12.054 5.823 10.833 1.00 98.19 243 GLY A O 1
ATOM 1759 N N . SER A 1 244 ? -11.228 6.647 8.913 1.00 98.38 244 SER A N 1
ATOM 1760 C CA . SER A 1 244 ? -12.060 5.847 8.005 1.00 98.38 244 SER A CA 1
ATOM 1761 C C . SER A 1 244 ? -11.277 5.319 6.796 1.00 98.38 244 SER A C 1
ATOM 1763 O O . SER A 1 244 ? -10.428 6.005 6.222 1.00 98.38 244 SER A O 1
ATOM 1765 N N . ILE A 1 245 ? -11.603 4.099 6.367 1.00 98.38 245 ILE A N 1
ATOM 1766 C CA . ILE A 1 245 ? -11.086 3.490 5.136 1.00 98.38 245 ILE A CA 1
ATOM 1767 C C . ILE A 1 245 ? -11.682 4.189 3.912 1.00 98.38 245 ILE A C 1
ATOM 1769 O O . ILE A 1 245 ? -10.936 4.608 3.030 1.00 98.38 245 ILE A O 1
ATOM 1773 N N . SER A 1 246 ? -13.001 4.380 3.854 1.00 97.88 246 SER A N 1
ATOM 1774 C CA . SER A 1 246 ? -13.656 5.036 2.710 1.00 97.88 246 SER A CA 1
ATOM 1775 C C . SER A 1 246 ? -13.212 6.487 2.517 1.00 97.88 246 SER A C 1
ATOM 1777 O O . SER A 1 246 ? -12.907 6.895 1.397 1.00 97.88 246 SER A O 1
ATOM 1779 N N . SER A 1 247 ? -13.136 7.266 3.598 1.00 97.69 247 SER A N 1
ATOM 1780 C CA . SER A 1 247 ? -12.780 8.690 3.526 1.00 97.69 247 SER A CA 1
ATOM 1781 C C . SER A 1 247 ? -11.273 8.929 3.430 1.00 97.69 247 SER A C 1
ATOM 1783 O O . SER A 1 247 ? -10.855 9.947 2.881 1.00 97.69 247 SER A O 1
ATOM 1785 N N . GLY A 1 248 ? -10.453 8.014 3.954 1.00 97.75 248 GLY A N 1
ATOM 1786 C CA . GLY A 1 248 ? -8.997 8.065 3.861 1.00 97.75 248 GLY A CA 1
ATOM 1787 C C . GLY A 1 248 ? -8.482 7.351 2.620 1.00 97.75 248 GLY A C 1
ATOM 1788 O O . GLY A 1 248 ? -8.135 7.980 1.620 1.00 97.75 248 GLY A O 1
ATOM 1789 N N . ALA A 1 249 ? -8.424 6.024 2.693 1.00 97.69 249 ALA A N 1
ATOM 1790 C CA . ALA A 1 249 ? -7.887 5.169 1.638 1.00 97.69 249 ALA A CA 1
ATOM 1791 C C . ALA A 1 249 ? -8.695 5.260 0.330 1.00 97.69 249 ALA A C 1
ATOM 1793 O O . ALA A 1 249 ? -8.117 5.223 -0.754 1.00 97.69 249 ALA A O 1
ATOM 1794 N N . GLY A 1 250 ? -10.014 5.462 0.404 1.00 97.31 250 GLY A N 1
ATOM 1795 C CA . GLY A 1 250 ? -10.877 5.614 -0.773 1.00 97.31 250 GLY A CA 1
ATOM 1796 C C . GLY A 1 250 ? -10.654 6.883 -1.592 1.00 97.31 250 GLY A C 1
ATOM 1797 O O . GLY A 1 250 ? -11.125 6.960 -2.722 1.00 97.31 250 GLY A O 1
ATOM 1798 N N . GLN A 1 251 ? -9.907 7.868 -1.090 1.00 96.31 251 GLN A N 1
ATOM 1799 C CA . GLN A 1 251 ? -9.479 9.006 -1.916 1.00 96.31 251 GLN A CA 1
ATOM 1800 C C . GLN A 1 251 ? -8.299 8.656 -2.826 1.00 96.31 251 GLN A C 1
ATOM 1802 O O . GLN A 1 251 ? -8.057 9.368 -3.798 1.00 96.31 251 GLN A O 1
ATOM 1807 N N . TYR A 1 252 ? -7.581 7.577 -2.510 1.00 96.81 252 TYR A N 1
ATOM 1808 C CA . TYR A 1 252 ? -6.385 7.150 -3.222 1.00 96.81 252 TYR A CA 1
ATOM 1809 C C . TYR A 1 252 ? -6.656 5.908 -4.082 1.00 96.81 252 TYR A C 1
ATOM 1811 O O . TYR A 1 252 ? -6.477 5.954 -5.295 1.00 96.81 252 TYR A O 1
ATOM 1819 N N . TRP A 1 253 ? -7.176 4.825 -3.495 1.00 97.44 253 TRP A N 1
ATOM 1820 C CA . TRP A 1 253 ? -7.457 3.588 -4.233 1.00 97.44 253 TRP A CA 1
ATOM 1821 C C . TRP A 1 253 ? -8.858 3.596 -4.852 1.00 97.44 253 TRP A C 1
ATOM 1823 O O . TRP A 1 253 ? -9.885 3.644 -4.161 1.00 97.44 253 TRP A O 1
ATOM 1833 N N . GLY A 1 254 ? -8.904 3.505 -6.182 1.00 95.31 254 GLY A N 1
ATOM 1834 C CA . GLY A 1 254 ? -10.130 3.561 -6.980 1.00 95.31 254 GLY A CA 1
ATOM 1835 C C . GLY A 1 254 ? -11.204 2.523 -6.610 1.00 95.31 254 GLY A C 1
ATOM 1836 O O . GLY A 1 254 ? -12.376 2.901 -6.541 1.00 95.31 254 GLY A O 1
ATOM 1837 N N . PRO A 1 255 ? -10.875 1.240 -6.359 1.00 97.38 255 PRO A N 1
ATOM 1838 C CA . PRO A 1 255 ? -11.846 0.237 -5.925 1.00 97.38 255 PRO A CA 1
ATOM 1839 C C . PRO A 1 255 ? -12.591 0.657 -4.654 1.00 97.38 255 PRO A C 1
ATOM 1841 O O . PRO A 1 255 ? -13.823 0.634 -4.631 1.00 97.38 255 PRO A O 1
ATOM 1844 N N . ILE A 1 256 ? -11.867 1.128 -3.634 1.00 97.75 256 ILE A N 1
ATOM 1845 C CA . ILE A 1 256 ? -12.457 1.590 -2.369 1.00 97.75 256 ILE A CA 1
ATOM 1846 C C . ILE A 1 256 ? -13.375 2.792 -2.627 1.00 97.75 256 ILE A C 1
ATOM 1848 O O . ILE A 1 256 ? -14.507 2.814 -2.142 1.00 97.75 256 ILE A O 1
ATOM 1852 N N . LYS A 1 257 ? -12.939 3.754 -3.456 1.00 96.81 257 LYS A N 1
ATOM 1853 C CA . LYS A 1 257 ? -13.757 4.914 -3.860 1.00 96.81 257 LYS A CA 1
ATOM 1854 C C . LYS A 1 257 ? -15.112 4.509 -4.442 1.00 96.81 257 LYS A C 1
ATOM 1856 O O . LYS A 1 257 ? -16.114 5.180 -4.217 1.00 96.81 257 LYS A O 1
ATOM 1861 N N . ARG A 1 258 ? -15.133 3.414 -5.207 1.00 96.62 258 ARG A N 1
ATOM 1862 C CA . ARG A 1 258 ? -16.329 2.858 -5.860 1.00 96.62 258 ARG A CA 1
ATOM 1863 C C . ARG A 1 258 ? -17.150 1.941 -4.946 1.00 96.62 258 ARG A C 1
ATOM 1865 O O . ARG A 1 258 ? -18.138 1.372 -5.396 1.00 96.62 258 ARG A O 1
ATOM 1872 N N . GLY A 1 259 ? -16.772 1.812 -3.674 1.00 94.06 259 GLY A N 1
ATOM 1873 C CA . GLY A 1 259 ? -17.516 1.059 -2.670 1.00 94.06 259 GLY A CA 1
ATOM 1874 C C . GLY A 1 259 ? -17.185 -0.430 -2.598 1.00 94.06 259 GLY A C 1
ATOM 1875 O O . GLY A 1 259 ? -17.959 -1.161 -1.985 1.00 94.06 259 GLY A O 1
ATOM 1876 N N . TRP A 1 260 ? -16.071 -0.882 -3.184 1.00 96.56 260 TRP A N 1
ATOM 1877 C CA . TRP A 1 260 ? -15.566 -2.247 -2.998 1.00 96.56 260 TRP A CA 1
ATOM 1878 C C . TRP A 1 260 ?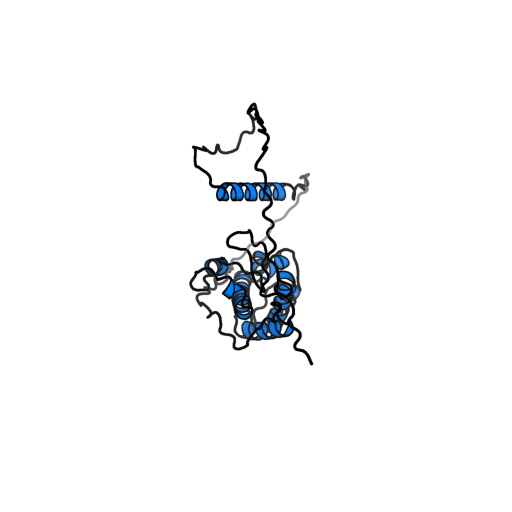 -15.149 -2.483 -1.540 1.00 96.56 260 TRP A C 1
ATOM 1880 O O . TRP A 1 260 ? -14.494 -1.628 -0.949 1.00 96.56 260 TRP A O 1
ATOM 1890 N N . THR A 1 261 ? -15.508 -3.637 -0.968 1.00 90.56 261 THR A N 1
ATOM 1891 C CA . THR A 1 261 ? -15.330 -3.930 0.467 1.00 90.56 261 THR A CA 1
ATOM 1892 C C . THR A 1 261 ? -14.557 -5.212 0.789 1.00 90.56 261 THR A C 1
ATOM 1894 O O . THR A 1 261 ? -14.471 -5.572 1.960 1.00 90.56 261 THR A O 1
ATOM 1897 N N . GLY A 1 262 ? -13.975 -5.890 -0.206 1.00 79.00 262 GLY A N 1
ATOM 1898 C CA . GLY A 1 262 ? -13.185 -7.109 0.010 1.00 79.00 262 GLY A CA 1
ATOM 1899 C C . GLY A 1 262 ? -13.928 -8.397 -0.274 1.00 79.00 262 GLY A C 1
ATOM 1900 O O . GLY A 1 262 ? -14.396 -9.024 0.702 1.00 79.00 262 GLY A O 1
#